Protein AF-A0A2V9KBW4-F1 (afdb_monomer_lite)

pLDDT: mean 83.32, std 16.48, range [47.5, 98.38]

Radius of gyration: 38.18 Å; chains: 1; bounding box: 75×76×93 Å

Structure (mmCIF, N/CA/C/O backbone):
data_AF-A0A2V9KBW4-F1
#
_entry.id   AF-A0A2V9KBW4-F1
#
loop_
_atom_site.group_PDB
_atom_site.id
_atom_site.type_symbol
_atom_site.label_atom_id
_atom_site.label_alt_id
_atom_site.label_comp_id
_atom_site.label_asym_id
_atom_site.label_entity_id
_atom_site.label_seq_id
_atom_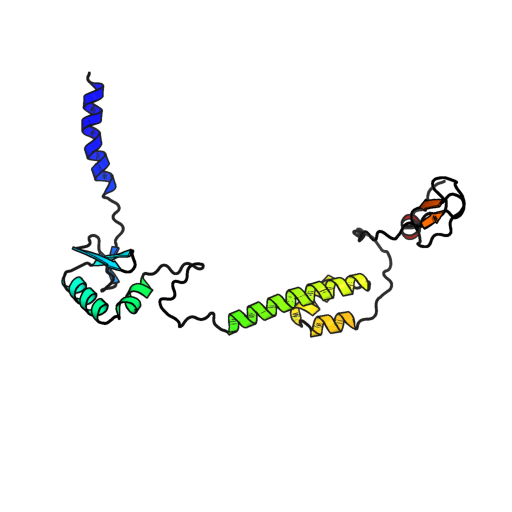site.pdbx_PDB_ins_code
_atom_site.Cartn_x
_atom_site.Cartn_y
_atom_site.Cartn_z
_atom_site.occupancy
_atom_site.B_iso_or_equiv
_atom_site.auth_seq_id
_atom_site.auth_comp_id
_atom_site.auth_asym_id
_atom_site.auth_atom_id
_atom_site.pdbx_PDB_model_num
ATOM 1 N N . MET A 1 1 ? 31.639 61.976 -23.370 1.00 53.03 1 MET A N 1
ATOM 2 C CA . MET A 1 1 ? 31.709 61.171 -24.616 1.00 53.03 1 MET A CA 1
ATOM 3 C C . MET A 1 1 ? 32.650 59.955 -24.560 1.00 53.03 1 MET A C 1
ATOM 5 O O . MET A 1 1 ? 32.403 59.014 -25.295 1.00 53.03 1 MET A O 1
ATOM 9 N N . LYS A 1 2 ? 33.657 59.871 -23.668 1.00 51.97 2 LYS A N 1
ATOM 10 C CA . LYS A 1 2 ? 34.560 58.693 -23.576 1.00 51.97 2 LYS A CA 1
ATOM 11 C C . LYS A 1 2 ? 33.939 57.385 -23.034 1.00 51.97 2 LYS A C 1
ATOM 13 O O . LYS A 1 2 ? 34.467 56.320 -23.319 1.00 51.97 2 LYS A O 1
ATOM 18 N N . LYS A 1 3 ? 32.818 57.429 -22.297 1.00 48.97 3 LYS A N 1
ATOM 19 C CA . LYS A 1 3 ? 32.188 56.219 -21.717 1.00 48.97 3 LYS A CA 1
ATOM 20 C C . LYS A 1 3 ? 31.381 55.372 -22.719 1.00 48.97 3 LYS A C 1
ATOM 22 O O . LYS A 1 3 ? 31.217 54.184 -22.485 1.00 48.97 3 LYS A O 1
ATOM 27 N N . LEU A 1 4 ? 30.935 55.943 -23.843 1.00 54.47 4 LEU A N 1
ATOM 28 C CA . LEU A 1 4 ? 30.184 55.204 -24.875 1.00 54.47 4 LEU A CA 1
ATOM 29 C C . LEU A 1 4 ? 31.082 54.363 -25.800 1.00 54.47 4 LEU A C 1
ATOM 31 O O . LEU A 1 4 ? 30.635 53.351 -26.326 1.00 54.47 4 LEU A O 1
ATOM 35 N N . LEU A 1 5 ? 32.359 54.728 -25.950 1.00 54.50 5 LEU A N 1
ATOM 36 C CA . LEU A 1 5 ? 33.299 54.019 -26.830 1.00 54.50 5 LEU A CA 1
ATOM 37 C C . LEU A 1 5 ? 33.830 52.706 -26.226 1.00 54.50 5 LEU A C 1
ATOM 39 O O . LEU A 1 5 ? 34.175 51.790 -26.963 1.00 54.50 5 LEU A O 1
ATOM 43 N N . ILE A 1 6 ? 33.848 52.584 -24.895 1.00 55.97 6 ILE A N 1
ATOM 44 C CA . ILE A 1 6 ? 34.336 51.377 -24.205 1.00 55.97 6 ILE A CA 1
ATOM 45 C C . ILE A 1 6 ? 33.285 50.252 -24.241 1.00 55.97 6 ILE A C 1
ATOM 47 O O . ILE A 1 6 ? 33.643 49.083 -24.356 1.00 55.97 6 ILE A O 1
ATOM 51 N N . ALA A 1 7 ? 31.988 50.586 -24.230 1.00 54.75 7 ALA A N 1
ATOM 52 C CA . ALA A 1 7 ? 30.916 49.592 -24.325 1.00 54.75 7 ALA A CA 1
ATOM 53 C C . ALA A 1 7 ? 30.864 48.914 -25.709 1.00 54.75 7 ALA A C 1
ATOM 55 O O . ALA A 1 7 ? 30.680 47.704 -25.791 1.00 54.75 7 ALA A O 1
ATOM 56 N N . ALA A 1 8 ? 31.106 49.658 -26.795 1.00 56.72 8 ALA A N 1
ATOM 57 C CA . ALA A 1 8 ? 31.061 49.116 -28.157 1.00 56.72 8 ALA A CA 1
ATOM 58 C C . ALA A 1 8 ? 32.195 48.115 -28.470 1.00 56.72 8 ALA A C 1
ATOM 60 O O . ALA A 1 8 ? 32.021 47.238 -29.312 1.00 56.72 8 ALA A O 1
ATOM 61 N N . LEU A 1 9 ? 33.335 48.206 -27.774 1.00 55.75 9 LEU A N 1
ATOM 62 C CA . LEU A 1 9 ? 34.478 47.302 -27.965 1.00 55.75 9 LEU A CA 1
ATOM 63 C C . LEU A 1 9 ? 34.378 45.999 -27.154 1.00 55.75 9 LEU A C 1
ATOM 65 O O . LEU A 1 9 ? 35.017 45.014 -27.517 1.00 55.75 9 LEU A O 1
ATOM 69 N N . LEU A 1 10 ? 33.565 45.959 -26.093 1.00 54.66 10 LEU A N 1
ATOM 70 C CA . LEU A 1 10 ? 33.426 44.777 -25.227 1.00 54.66 10 LEU A CA 1
ATOM 71 C C . LEU A 1 10 ? 32.300 43.818 -25.654 1.00 54.66 10 LEU A C 1
ATOM 73 O O . LEU A 1 10 ? 32.376 42.628 -25.349 1.00 54.66 10 LEU A O 1
ATOM 77 N N . LEU A 1 11 ? 31.290 44.283 -26.401 1.00 55.84 11 LEU A N 1
ATOM 78 C CA . LEU A 1 11 ? 30.203 43.419 -26.886 1.00 55.84 11 LEU A CA 1
ATOM 79 C C . LEU A 1 11 ? 30.643 42.275 -27.832 1.00 55.84 11 LEU A C 1
ATOM 81 O O . LEU A 1 11 ? 30.175 41.154 -27.626 1.00 55.84 11 LEU A O 1
ATOM 85 N N . PRO A 1 12 ? 31.538 42.464 -28.827 1.00 56.97 12 PRO A N 1
ATOM 86 C CA . PRO A 1 12 ? 31.928 41.357 -29.707 1.00 56.97 12 PRO A CA 1
ATOM 87 C C . PRO A 1 12 ? 32.820 40.311 -29.013 1.00 56.97 12 PRO A C 1
ATOM 89 O O . PRO A 1 12 ? 32.880 39.167 -29.460 1.00 56.97 12 PRO A O 1
ATOM 92 N N . ALA A 1 13 ? 33.490 40.670 -27.911 1.00 55.38 13 ALA A N 1
ATOM 93 C CA . ALA A 1 13 ? 34.311 39.741 -27.131 1.00 55.38 13 ALA A CA 1
ATOM 94 C C . ALA A 1 13 ? 33.462 38.809 -26.246 1.00 55.38 13 ALA A C 1
ATOM 96 O O . ALA A 1 13 ? 33.781 37.630 -26.117 1.00 55.38 13 ALA A O 1
ATOM 97 N N . LEU A 1 14 ? 32.347 39.306 -25.696 1.00 53.22 14 LEU A N 1
ATOM 98 C CA . LEU A 1 14 ? 31.398 38.494 -24.922 1.00 53.22 14 LEU A CA 1
ATOM 99 C C . LEU A 1 14 ? 30.554 37.564 -25.808 1.00 53.22 14 LEU A C 1
ATOM 101 O O . LEU A 1 14 ? 30.259 36.447 -25.393 1.00 53.22 14 LEU A O 1
ATOM 105 N N . ALA A 1 15 ? 30.237 37.964 -27.045 1.00 55.00 15 ALA A N 1
ATOM 106 C CA . ALA A 1 15 ? 29.529 37.102 -27.998 1.00 55.00 15 ALA A CA 1
ATOM 107 C C . ALA A 1 15 ? 30.349 35.863 -28.419 1.00 55.00 15 ALA A C 1
ATOM 109 O O . ALA A 1 15 ? 29.776 34.805 -28.643 1.00 55.00 15 ALA A O 1
ATOM 110 N N . ARG A 1 16 ? 31.689 35.958 -28.453 1.00 52.62 16 ARG A N 1
ATOM 111 C CA . ARG A 1 16 ? 32.588 34.820 -28.742 1.00 52.62 16 ARG A CA 1
ATOM 112 C C . ARG A 1 16 ? 32.807 33.868 -27.565 1.00 52.62 16 ARG A C 1
ATOM 114 O O . ARG A 1 16 ? 33.239 32.742 -27.779 1.00 52.62 16 ARG A O 1
ATOM 121 N N . ALA A 1 17 ? 32.526 34.292 -26.334 1.00 50.59 17 ALA A N 1
ATOM 122 C CA . ALA A 1 17 ? 32.677 33.435 -25.157 1.00 50.59 17 ALA A CA 1
ATOM 123 C C . ALA A 1 17 ? 31.498 32.458 -24.971 1.00 50.59 17 ALA A C 1
ATOM 125 O O . ALA A 1 17 ? 31.633 31.474 -24.248 1.00 50.59 17 ALA A O 1
ATOM 126 N N . ALA A 1 18 ? 30.361 32.699 -25.636 1.00 53.50 18 ALA A N 1
ATOM 127 C CA . ALA A 1 18 ? 29.196 31.815 -25.594 1.00 53.50 18 ALA A CA 1
ATOM 128 C C . ALA A 1 18 ? 29.348 30.541 -26.456 1.00 53.50 18 ALA A C 1
ATOM 130 O O . ALA A 1 18 ? 28.610 29.585 -26.237 1.00 53.50 18 ALA A O 1
ATOM 131 N N . ASP A 1 19 ? 30.329 30.495 -27.368 1.00 49.53 19 ASP A N 1
ATOM 132 C CA . ASP A 1 19 ? 30.602 29.338 -28.241 1.00 49.53 19 ASP A CA 1
ATOM 133 C C . ASP A 1 19 ? 31.455 28.231 -27.576 1.00 49.53 19 ASP A C 1
ATOM 135 O O . ASP A 1 19 ? 31.664 27.171 -28.157 1.00 49.53 19 ASP A O 1
ATOM 139 N N . VAL A 1 20 ? 31.972 28.424 -26.354 1.00 50.62 20 VAL A N 1
ATOM 140 C CA . VAL A 1 20 ? 33.101 27.612 -25.831 1.00 50.62 20 VAL A CA 1
ATOM 141 C C . VAL A 1 20 ? 32.697 26.579 -24.770 1.00 50.62 20 VAL A C 1
ATOM 143 O O . VAL A 1 20 ? 33.483 26.182 -23.917 1.00 50.62 20 VAL A O 1
ATOM 146 N N . LEU A 1 21 ? 31.470 26.073 -24.837 1.00 53.06 21 LEU A N 1
ATOM 147 C CA . LEU A 1 21 ? 31.129 24.787 -24.218 1.00 53.06 21 LEU A CA 1
ATOM 148 C C . LEU A 1 21 ? 30.153 24.033 -25.120 1.00 53.06 21 LEU A C 1
ATOM 150 O O . LEU A 1 21 ? 29.090 23.580 -24.691 1.00 53.06 21 LEU A O 1
ATOM 154 N N . GLU A 1 22 ? 30.527 23.897 -26.396 1.00 68.69 22 GLU A N 1
ATOM 155 C CA . GLU A 1 22 ? 29.938 22.897 -27.281 1.00 68.69 22 GLU A CA 1
ATOM 156 C C . GLU A 1 22 ? 30.156 21.529 -26.622 1.00 68.69 22 GLU A C 1
ATOM 158 O O . GLU A 1 22 ? 31.255 20.967 -26.614 1.00 68.69 22 GLU A O 1
ATOM 163 N N . LYS A 1 23 ? 29.118 21.030 -25.939 1.00 78.94 23 LYS A N 1
ATOM 164 C CA . LYS A 1 23 ? 29.162 19.699 -25.339 1.00 78.94 23 LYS A CA 1
ATOM 165 C C . LYS A 1 23 ? 29.442 18.719 -26.474 1.00 78.94 23 LYS A C 1
ATOM 167 O O . LYS A 1 23 ? 28.732 18.800 -27.481 1.00 78.94 23 LYS A O 1
ATOM 172 N N . PRO A 1 24 ? 30.427 17.816 -26.323 1.00 83.62 24 PRO A N 1
ATOM 173 C CA . PRO A 1 24 ? 30.716 16.834 -27.353 1.00 83.62 24 PRO A CA 1
ATOM 174 C C . PRO A 1 24 ? 29.423 16.088 -27.688 1.00 83.62 24 PRO A C 1
ATOM 176 O O . PRO A 1 24 ? 28.742 15.586 -26.791 1.00 83.62 24 PRO A O 1
ATOM 179 N N . GLN A 1 25 ? 29.058 16.093 -28.967 1.00 88.25 25 GLN A N 1
ATOM 180 C CA . GLN A 1 25 ? 27.837 15.462 -29.454 1.00 88.25 25 GLN A CA 1
ATOM 181 C C . GLN A 1 25 ? 28.177 14.052 -29.928 1.00 88.25 25 GLN A C 1
ATOM 183 O O . GLN A 1 25 ? 29.161 13.839 -30.639 1.00 88.25 25 GLN A O 1
ATOM 188 N N . GLU A 1 26 ? 27.369 13.075 -29.533 1.00 91.56 26 GLU A N 1
ATOM 189 C CA . GLU A 1 26 ? 27.513 11.700 -30.002 1.00 91.56 26 GLU A CA 1
ATOM 190 C C . GLU A 1 26 ? 26.898 11.570 -31.399 1.00 91.56 26 GLU A C 1
ATOM 192 O O . GLU A 1 26 ? 25.751 11.958 -31.632 1.00 91.56 26 GLU A O 1
ATOM 197 N N . CYS A 1 27 ? 27.657 11.034 -32.352 1.00 93.25 27 CYS A N 1
ATOM 198 C CA . CYS A 1 27 ? 27.128 10.745 -33.679 1.00 93.25 27 CYS A CA 1
ATOM 199 C C . CYS A 1 27 ? 26.187 9.538 -33.614 1.00 93.25 27 CYS A C 1
ATOM 201 O O . CYS A 1 27 ? 26.608 8.447 -33.234 1.00 93.25 27 CYS A O 1
ATOM 203 N N . LEU A 1 28 ? 24.944 9.698 -34.077 1.00 93.38 28 LEU A N 1
ATOM 204 C CA . LEU A 1 28 ? 23.912 8.654 -33.998 1.00 93.38 28 LEU A CA 1
ATOM 205 C C . LEU A 1 28 ? 24.331 7.322 -34.645 1.00 93.38 28 LEU A C 1
ATOM 207 O O . LEU A 1 28 ? 23.965 6.251 -34.169 1.00 93.38 28 LEU A O 1
ATOM 211 N N . VAL A 1 29 ? 25.073 7.378 -35.754 1.00 94.12 29 VAL A N 1
ATOM 212 C CA . VAL A 1 29 ? 25.374 6.189 -36.568 1.00 94.12 29 VAL A CA 1
ATOM 213 C C . VAL A 1 29 ? 26.577 5.412 -36.036 1.00 94.12 29 VAL A C 1
ATOM 215 O O . VAL A 1 29 ? 26.570 4.184 -36.085 1.00 94.12 29 VAL A O 1
ATOM 218 N N . CYS A 1 30 ? 27.617 6.097 -35.552 1.00 93.62 30 CYS A N 1
ATOM 219 C CA . CYS A 1 30 ? 28.837 5.440 -35.069 1.00 93.62 30 CYS A CA 1
ATOM 220 C C . CYS A 1 30 ? 28.960 5.381 -33.540 1.00 93.62 30 CYS A C 1
ATOM 222 O O . CYS A 1 30 ? 29.772 4.600 -33.054 1.00 93.62 30 CYS A O 1
ATOM 224 N N . GLY A 1 31 ? 28.181 6.168 -32.791 1.00 92.00 31 GLY A N 1
ATOM 225 C CA . GLY A 1 31 ? 28.224 6.226 -31.325 1.00 92.00 31 GLY A CA 1
ATOM 226 C C . GLY A 1 31 ? 29.476 6.898 -30.750 1.00 92.00 31 GLY A C 1
ATOM 227 O O . GLY A 1 31 ? 29.792 6.730 -29.577 1.00 92.00 31 GLY A O 1
ATOM 228 N N . VAL A 1 32 ? 30.246 7.615 -31.574 1.00 93.44 32 VAL A N 1
ATOM 229 C CA . VAL A 1 32 ? 31.473 8.299 -31.141 1.00 93.44 32 VAL A CA 1
ATOM 230 C C . VAL A 1 32 ? 31.162 9.761 -30.832 1.00 93.44 32 VAL A C 1
ATOM 232 O O . VAL A 1 32 ? 30.401 10.409 -31.554 1.00 93.44 32 VAL A O 1
ATOM 235 N N . LEU A 1 33 ? 31.763 10.278 -29.760 1.00 92.69 33 LEU A N 1
ATOM 236 C CA . LEU A 1 33 ? 31.700 11.688 -29.384 1.00 92.69 33 LEU A CA 1
ATOM 237 C C . LEU A 1 33 ? 32.599 12.526 -30.296 1.00 92.69 33 LEU A C 1
ATOM 239 O O . LEU A 1 33 ? 33.794 12.257 -30.420 1.00 92.69 33 LEU A O 1
ATOM 243 N N . HIS A 1 34 ? 32.032 13.569 -30.895 1.00 90.94 34 HIS A N 1
ATOM 244 C CA . HI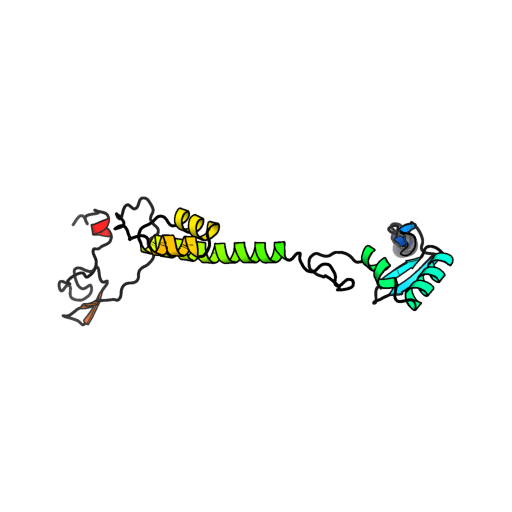S A 1 34 ? 32.751 14.525 -31.729 1.00 90.94 34 HIS A CA 1
ATOM 245 C C . HIS A 1 34 ? 32.563 15.948 -31.199 1.00 90.94 34 HIS A C 1
ATOM 247 O O . HIS A 1 34 ? 31.509 16.298 -30.666 1.00 90.94 34 HIS A O 1
ATOM 253 N N . THR A 1 35 ? 33.603 16.770 -31.341 1.00 87.56 35 THR A N 1
ATOM 254 C CA . THR A 1 35 ? 33.579 18.188 -30.954 1.00 87.56 35 THR A CA 1
ATOM 255 C C . THR A 1 35 ? 32.816 19.050 -31.951 1.00 87.56 35 THR A C 1
ATOM 257 O O . THR A 1 35 ? 32.255 20.055 -31.549 1.00 87.56 35 THR A O 1
ATOM 260 N N . SER A 1 36 ? 32.750 18.647 -33.222 1.00 83.88 36 SER A N 1
ATOM 261 C CA . SER A 1 36 ? 31.980 19.336 -34.257 1.00 83.88 36 SER A CA 1
ATOM 262 C C . SER A 1 36 ? 31.183 18.346 -35.108 1.00 83.88 36 SER A C 1
ATOM 264 O O . SER A 1 36 ? 31.631 17.233 -35.401 1.00 83.88 36 SER A O 1
ATOM 266 N N . ALA A 1 37 ? 29.974 18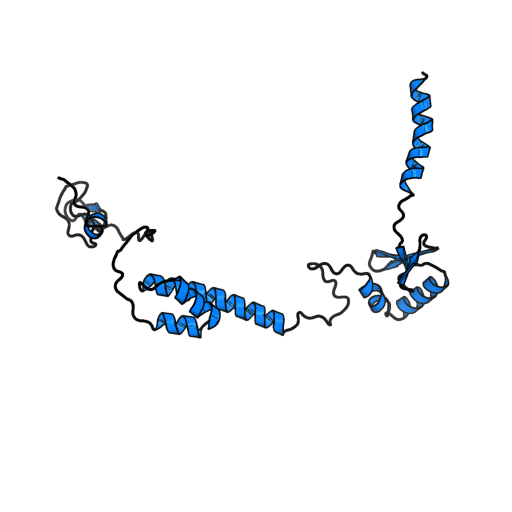.746 -35.503 1.00 84.44 37 ALA A N 1
ATOM 267 C CA . ALA A 1 37 ? 29.119 17.970 -36.394 1.00 84.44 37 ALA A CA 1
ATOM 268 C C . ALA A 1 37 ? 29.242 18.483 -37.833 1.00 84.44 37 ALA A C 1
ATOM 270 O O . ALA A 1 37 ? 29.129 19.679 -38.085 1.00 84.44 37 ALA A O 1
ATOM 271 N N . VAL A 1 38 ? 29.437 17.571 -38.788 1.00 89.38 38 VAL A N 1
ATOM 272 C CA . VAL A 1 38 ? 29.535 17.914 -40.220 1.00 89.38 38 VAL A CA 1
ATOM 273 C C . VAL A 1 38 ? 28.150 18.130 -40.825 1.00 89.38 38 VAL A C 1
ATOM 275 O O . VAL A 1 38 ? 27.979 18.943 -41.728 1.00 89.38 38 VAL A O 1
ATOM 278 N N . SER A 1 39 ? 27.147 17.398 -40.339 1.00 91.38 39 SER A N 1
ATOM 279 C CA . SER A 1 39 ? 25.763 17.535 -40.792 1.00 91.38 39 SER A CA 1
ATOM 280 C C . SER A 1 39 ? 24.778 17.278 -39.656 1.00 91.38 39 SER A C 1
ATOM 282 O O . SER A 1 39 ? 25.089 16.579 -38.687 1.00 91.38 39 SER A O 1
ATOM 284 N N . THR A 1 40 ? 23.588 17.863 -39.784 1.00 92.81 40 THR A N 1
ATOM 285 C CA . THR A 1 40 ? 22.458 17.629 -38.883 1.00 92.81 40 THR A CA 1
ATOM 286 C C . THR A 1 40 ? 21.281 17.073 -39.676 1.00 92.81 40 THR A C 1
ATOM 288 O O . THR A 1 40 ? 21.078 17.443 -40.832 1.00 92.81 40 THR A O 1
ATOM 291 N N . ALA A 1 41 ? 20.539 16.154 -39.068 1.00 93.12 41 ALA A N 1
ATOM 292 C CA . ALA A 1 41 ? 19.306 15.591 -39.608 1.00 93.12 41 ALA A CA 1
ATOM 293 C C . ALA A 1 41 ? 18.186 15.755 -38.577 1.00 93.12 41 ALA A C 1
ATOM 295 O O . ALA A 1 41 ? 18.458 15.797 -37.378 1.00 93.12 41 ALA A O 1
ATOM 296 N N . GLU A 1 42 ? 16.938 15.861 -39.021 1.00 93.19 42 GLU A N 1
ATOM 297 C CA . GLU A 1 42 ? 15.784 15.947 -38.129 1.00 93.19 42 GLU A CA 1
ATOM 298 C C . GLU A 1 42 ? 14.964 14.659 -38.216 1.00 93.19 42 GLU A C 1
ATOM 300 O O . GLU A 1 42 ? 14.576 14.242 -39.304 1.00 93.19 42 GLU A O 1
ATOM 305 N N . TYR A 1 43 ? 14.702 14.029 -37.070 1.00 91.88 43 TYR A N 1
ATOM 306 C CA . TYR A 1 43 ? 13.859 12.838 -36.971 1.00 91.88 43 TYR A CA 1
ATOM 307 C C . TYR A 1 43 ? 12.918 12.968 -35.778 1.00 91.88 43 TYR A C 1
ATOM 309 O O . TYR A 1 43 ? 13.364 13.243 -34.665 1.00 91.88 43 TYR A O 1
ATOM 317 N N . LYS A 1 44 ? 11.608 12.799 -36.008 1.00 88.81 44 LYS A N 1
ATOM 318 C CA . LYS A 1 44 ? 10.551 12.970 -34.988 1.00 88.81 44 LYS A CA 1
ATOM 319 C C . LYS A 1 44 ? 10.669 14.295 -34.206 1.00 88.81 44 LYS A C 1
ATOM 321 O O . LYS A 1 44 ? 10.529 14.324 -32.987 1.00 88.81 44 LYS A O 1
ATOM 326 N N . GLY A 1 45 ? 10.985 15.391 -34.903 1.00 87.44 45 GLY A N 1
ATOM 327 C CA . GLY A 1 45 ? 11.152 16.722 -34.300 1.00 87.44 45 GLY A CA 1
ATOM 328 C C . GLY A 1 45 ? 12.429 16.902 -33.468 1.00 87.44 45 GLY A C 1
ATOM 329 O O . GLY A 1 45 ? 12.566 17.900 -32.761 1.00 87.44 45 GLY A O 1
ATOM 330 N N . ARG A 1 46 ? 13.369 15.946 -33.512 1.00 86.88 46 ARG A N 1
ATOM 331 C CA . ARG A 1 46 ? 14.662 16.022 -32.818 1.00 86.88 46 ARG A CA 1
ATOM 332 C C . ARG A 1 46 ? 15.800 16.190 -33.812 1.00 86.88 46 ARG A C 1
ATOM 334 O O . ARG A 1 46 ? 15.866 15.483 -34.815 1.00 86.88 46 ARG A O 1
ATOM 341 N N . LYS A 1 47 ? 16.732 17.092 -33.495 1.00 91.94 47 LYS A N 1
ATOM 342 C CA . LYS A 1 47 ? 17.969 17.279 -34.260 1.00 91.94 47 LYS A CA 1
ATOM 343 C C . LYS A 1 47 ? 18.997 16.227 -33.855 1.00 91.94 47 LYS A C 1
ATOM 345 O O . LYS A 1 47 ? 19.302 16.069 -32.676 1.00 91.94 47 LYS A O 1
ATOM 350 N N . LEU A 1 48 ? 19.524 15.526 -34.846 1.00 93.38 48 LEU A N 1
ATOM 351 C CA . LEU A 1 48 ? 20.510 14.464 -34.726 1.00 93.38 48 LEU A CA 1
ATOM 352 C C . LEU A 1 48 ? 21.807 14.912 -35.394 1.00 93.38 48 LEU A C 1
ATOM 354 O O . LEU A 1 48 ? 21.788 15.486 -36.485 1.00 93.38 48 LEU A O 1
ATOM 358 N N . TYR A 1 49 ? 22.933 14.632 -34.746 1.00 93.88 49 TYR A N 1
ATOM 359 C CA . TYR A 1 49 ? 24.255 15.032 -35.217 1.00 93.88 49 TYR A CA 1
ATOM 360 C C . TYR A 1 49 ? 24.963 13.875 -35.927 1.00 93.88 49 TYR A C 1
ATOM 362 O O . TYR A 1 49 ? 24.921 12.724 -35.482 1.00 93.88 49 TYR A O 1
ATOM 370 N N . LEU A 1 50 ? 25.624 14.186 -37.044 1.00 95.62 50 LEU A N 1
ATOM 371 C CA . LEU A 1 50 ? 26.334 13.225 -37.886 1.00 95.62 50 LEU A CA 1
ATOM 372 C C . LEU A 1 50 ? 27.759 13.724 -38.152 1.00 95.62 50 LEU A C 1
ATOM 374 O O . LEU A 1 50 ? 27.972 14.841 -38.633 1.00 95.62 50 LEU A O 1
ATOM 378 N N . CYS A 1 51 ? 28.750 12.883 -37.852 1.00 95.12 51 CYS A N 1
ATOM 379 C CA . CYS A 1 51 ? 30.161 13.276 -37.882 1.00 95.12 51 CYS A CA 1
ATOM 380 C C . CYS A 1 51 ? 30.798 13.291 -39.278 1.00 95.12 51 CYS A C 1
ATOM 382 O O . CYS A 1 51 ? 31.879 13.839 -39.448 1.00 95.12 51 CYS A O 1
ATOM 384 N N . SER A 1 52 ? 30.176 12.665 -40.279 1.00 95.75 52 SER A N 1
ATOM 385 C CA . SER A 1 52 ? 30.746 12.540 -41.626 1.00 95.75 52 SER A CA 1
ATOM 386 C C . SER A 1 52 ? 29.672 12.278 -42.681 1.00 95.75 52 SER A C 1
ATOM 388 O O . SER A 1 52 ? 28.593 11.765 -42.372 1.00 95.75 52 SER A O 1
ATOM 390 N N . GLY A 1 53 ? 29.986 12.567 -43.949 1.00 95.62 53 GLY A N 1
ATOM 391 C CA . GLY A 1 53 ? 29.096 12.274 -45.081 1.00 95.62 53 GLY A CA 1
ATOM 392 C C . GLY A 1 53 ? 28.788 10.780 -45.244 1.00 95.62 53 GLY A C 1
ATOM 393 O O . GLY A 1 53 ? 27.689 10.413 -45.648 1.00 95.62 53 GLY A O 1
ATOM 394 N N . THR A 1 54 ? 29.702 9.894 -44.838 1.00 96.50 54 THR A N 1
ATOM 395 C CA . THR A 1 54 ? 29.452 8.443 -44.834 1.00 96.50 54 THR A CA 1
ATOM 396 C C . THR A 1 54 ? 28.405 8.045 -43.791 1.00 96.50 54 THR A C 1
ATOM 398 O O . THR A 1 54 ? 27.577 7.172 -44.052 1.00 96.50 54 THR A O 1
ATOM 401 N N . CYS A 1 55 ? 28.389 8.705 -42.627 1.00 95.81 55 CYS A N 1
ATOM 402 C CA . CYS A 1 55 ? 27.333 8.528 -41.628 1.00 95.81 55 CYS A CA 1
ATOM 403 C C . CYS A 1 55 ? 25.991 9.083 -42.119 1.00 95.81 55 CYS A C 1
ATOM 405 O O . CYS A 1 55 ? 24.964 8.470 -41.849 1.00 95.81 55 CYS A O 1
ATOM 407 N N . LEU A 1 56 ? 25.991 10.176 -42.889 1.00 95.81 56 LEU A N 1
ATOM 408 C CA . LEU A 1 56 ? 24.777 10.718 -43.505 1.00 95.81 56 LEU A CA 1
ATOM 409 C C . LEU A 1 56 ? 24.152 9.752 -44.523 1.00 95.81 56 LEU A C 1
ATOM 411 O O . LEU A 1 56 ? 22.944 9.530 -44.497 1.00 95.81 56 LEU A O 1
ATOM 415 N N . GLU A 1 57 ? 24.952 9.118 -45.379 1.00 96.69 57 GLU A N 1
ATOM 416 C CA . GLU A 1 57 ? 24.432 8.126 -46.332 1.00 96.69 57 GLU A CA 1
ATOM 417 C C . GLU A 1 57 ? 23.920 6.858 -45.637 1.00 96.69 57 GLU A C 1
ATOM 419 O O . GLU A 1 57 ? 22.863 6.325 -45.993 1.00 96.69 57 GLU A O 1
ATOM 424 N N . LYS A 1 58 ? 24.605 6.404 -44.578 1.00 96.06 58 LYS A N 1
ATOM 425 C CA . LYS A 1 58 ? 24.105 5.314 -43.727 1.00 96.06 58 LYS A CA 1
ATOM 426 C C . LYS A 1 58 ? 22.783 5.684 -43.057 1.00 96.06 58 LYS A C 1
ATOM 428 O O . LYS A 1 58 ? 21.856 4.881 -43.097 1.00 96.06 58 LYS A O 1
ATOM 433 N N . TYR A 1 59 ? 22.681 6.891 -42.499 1.00 96.12 59 TYR A N 1
ATOM 434 C CA . TYR A 1 59 ? 21.448 7.418 -41.912 1.00 96.12 59 TYR A CA 1
ATOM 435 C C . TYR A 1 59 ? 20.291 7.370 -42.919 1.00 96.12 59 TYR A C 1
ATOM 437 O O . TYR A 1 59 ? 19.267 6.755 -42.640 1.00 96.12 59 TYR A O 1
ATOM 445 N N . ARG A 1 60 ? 20.486 7.910 -44.129 1.00 96.31 60 ARG A N 1
ATOM 446 C CA . ARG A 1 60 ? 19.475 7.894 -45.203 1.00 96.31 60 ARG A CA 1
ATOM 447 C C . ARG A 1 60 ? 19.070 6.478 -45.605 1.00 96.31 60 ARG A C 1
ATOM 449 O O . ARG A 1 60 ? 17.911 6.218 -45.908 1.00 96.31 60 ARG A O 1
ATOM 456 N N . THR A 1 61 ? 20.025 5.552 -45.624 1.00 97.12 61 THR A N 1
ATOM 457 C CA . THR A 1 61 ? 19.760 4.144 -45.946 1.00 97.12 61 THR A CA 1
ATOM 458 C C . THR A 1 61 ? 18.884 3.490 -44.875 1.00 97.12 61 THR A C 1
ATOM 460 O O . THR A 1 61 ? 17.921 2.803 -45.206 1.00 97.12 61 THR A O 1
ATOM 463 N N . LEU A 1 62 ? 19.177 3.745 -43.599 1.00 95.44 62 LEU A N 1
ATOM 464 C CA . LEU A 1 62 ? 18.400 3.251 -42.459 1.00 95.44 62 LEU A CA 1
ATOM 465 C C . LEU A 1 62 ? 17.003 3.873 -42.389 1.00 95.44 62 LEU A C 1
ATOM 467 O O . LEU A 1 62 ? 16.044 3.173 -42.074 1.00 95.44 62 LEU A O 1
ATOM 471 N N . GLU A 1 63 ? 16.889 5.160 -42.713 1.00 95.38 63 GLU A N 1
ATOM 472 C CA . GLU A 1 63 ? 15.623 5.887 -42.802 1.00 95.38 63 GLU A CA 1
ATOM 473 C C . GLU A 1 63 ? 14.712 5.282 -43.877 1.00 95.38 63 GLU A C 1
ATOM 475 O O . GLU A 1 63 ? 13.578 4.914 -43.582 1.00 95.38 63 GLU A O 1
ATOM 480 N N . ARG A 1 64 ? 15.227 5.059 -45.095 1.00 96.06 64 ARG A N 1
ATOM 481 C CA . ARG A 1 64 ? 14.467 4.392 -46.171 1.00 96.06 64 ARG A CA 1
ATOM 482 C C . ARG A 1 64 ? 14.080 2.955 -45.826 1.00 96.06 64 ARG A C 1
ATOM 484 O O . ARG A 1 64 ? 13.035 2.487 -46.264 1.00 96.06 64 ARG A O 1
ATOM 491 N N . ALA A 1 65 ? 14.917 2.256 -45.062 1.00 95.88 65 ALA A N 1
ATOM 492 C CA . ALA A 1 65 ? 14.647 0.894 -44.610 1.00 95.88 65 ALA A CA 1
ATOM 493 C C . ALA A 1 65 ? 13.677 0.824 -43.413 1.00 95.88 65 ALA A C 1
ATOM 495 O O . ALA A 1 65 ? 13.336 -0.276 -42.986 1.00 95.88 65 ALA A O 1
ATOM 496 N N . GLY A 1 66 ? 13.274 1.962 -42.828 1.00 93.19 66 GLY A N 1
ATOM 497 C CA . GLY A 1 66 ? 12.466 1.995 -41.604 1.00 93.19 66 GLY A CA 1
ATOM 498 C C . GLY A 1 66 ? 13.186 1.434 -40.369 1.00 93.19 66 GLY A C 1
ATOM 499 O O . GLY A 1 66 ? 12.550 1.114 -39.371 1.00 93.19 66 GLY A O 1
ATOM 500 N N . ALA A 1 67 ? 14.514 1.293 -40.415 1.00 92.44 67 ALA A N 1
ATOM 501 C CA . ALA A 1 67 ? 15.320 0.708 -39.340 1.00 92.44 67 ALA A CA 1
ATOM 502 C C . ALA A 1 67 ? 15.851 1.755 -38.345 1.00 92.44 67 ALA A C 1
ATOM 504 O O . ALA A 1 67 ? 16.557 1.411 -37.392 1.00 92.44 67 ALA A O 1
ATOM 505 N N . LEU A 1 68 ? 15.537 3.035 -38.563 1.00 92.31 68 LEU A N 1
ATOM 506 C CA . LEU A 1 68 ? 16.101 4.147 -37.803 1.00 92.31 68 LEU A CA 1
ATOM 507 C C . LEU A 1 68 ? 15.694 4.124 -36.322 1.00 92.31 68 LEU A C 1
ATOM 509 O O . LEU A 1 68 ? 16.530 4.403 -35.462 1.00 92.31 68 LEU A O 1
ATOM 513 N N . ASP A 1 69 ? 14.470 3.673 -36.027 1.00 89.31 69 ASP A N 1
ATOM 514 C CA . ASP A 1 69 ? 13.948 3.540 -34.660 1.00 89.31 69 ASP A CA 1
ATOM 515 C C . ASP A 1 69 ? 14.845 2.667 -33.767 1.00 89.31 69 ASP A C 1
ATOM 517 O O . ASP A 1 69 ? 15.024 2.945 -32.582 1.00 89.31 69 ASP A O 1
ATOM 521 N N . SER A 1 70 ? 15.482 1.637 -34.336 1.00 87.44 70 SER A N 1
ATOM 522 C CA . SER A 1 70 ? 16.360 0.734 -33.580 1.00 87.44 70 SER A CA 1
ATOM 523 C C . SER A 1 70 ? 17.641 1.408 -33.074 1.00 87.44 70 SER A C 1
ATOM 525 O O . SER A 1 70 ? 18.200 1.004 -32.051 1.00 87.44 70 SER A O 1
ATOM 527 N N . ILE A 1 71 ? 18.105 2.442 -33.777 1.00 88.19 71 ILE A N 1
ATOM 528 C CA . ILE A 1 71 ? 19.346 3.155 -33.469 1.00 88.19 71 ILE A CA 1
ATOM 529 C C . ILE A 1 71 ? 19.031 4.386 -32.613 1.00 88.19 71 ILE A C 1
ATOM 531 O O . ILE A 1 71 ? 19.753 4.654 -31.652 1.00 88.19 71 ILE A O 1
ATOM 535 N N . THR A 1 72 ? 17.917 5.080 -32.875 1.00 88.94 72 THR A N 1
ATOM 536 C CA . THR A 1 72 ? 17.474 6.226 -32.061 1.00 88.94 72 THR A CA 1
ATOM 537 C C . THR A 1 72 ? 17.015 5.818 -30.663 1.00 88.94 72 THR A C 1
ATOM 539 O O . THR A 1 72 ? 17.232 6.577 -29.720 1.00 88.94 72 THR A O 1
ATOM 542 N N . ALA A 1 73 ? 16.514 4.590 -30.478 1.00 83.31 73 ALA A N 1
ATOM 543 C CA . ALA A 1 73 ? 16.145 4.048 -29.165 1.00 83.31 73 ALA A CA 1
ATOM 544 C C . ALA A 1 73 ? 17.304 4.013 -28.140 1.00 83.31 73 ALA A C 1
ATOM 546 O O . ALA A 1 73 ? 17.070 3.839 -26.941 1.00 83.31 73 ALA A O 1
ATOM 547 N N . LYS A 1 74 ? 18.565 4.151 -28.582 1.00 81.31 74 LYS A N 1
ATOM 548 C CA . LYS A 1 74 ? 19.726 4.273 -27.682 1.00 81.31 74 LYS A CA 1
ATOM 549 C C . LYS A 1 74 ? 19.900 5.681 -27.110 1.00 81.31 74 LYS A C 1
ATOM 551 O O . LYS A 1 74 ? 20.408 5.806 -26.001 1.00 81.31 74 LYS A O 1
ATOM 556 N N . ILE A 1 75 ? 19.492 6.703 -27.861 1.00 80.38 75 ILE A N 1
ATOM 557 C CA . ILE A 1 75 ? 19.691 8.123 -27.530 1.00 80.38 75 ILE A CA 1
ATOM 558 C C . ILE A 1 75 ? 18.434 8.725 -26.890 1.00 80.38 75 ILE A C 1
ATOM 560 O O . ILE A 1 75 ? 18.512 9.735 -26.193 1.00 80.38 75 ILE A O 1
ATOM 564 N N . GLU A 1 76 ? 17.268 8.102 -27.079 1.00 77.50 76 GLU A N 1
ATOM 565 C CA . GLU A 1 76 ? 16.043 8.519 -26.401 1.00 77.50 76 GLU A CA 1
ATOM 566 C C . GLU A 1 76 ? 16.241 8.511 -24.871 1.00 77.50 76 GLU A C 1
ATOM 568 O O . GLU A 1 76 ? 16.601 7.478 -24.291 1.00 77.50 76 GLU A O 1
ATOM 573 N N . PRO A 1 77 ? 16.038 9.660 -24.192 1.00 70.56 77 PRO A N 1
ATOM 574 C CA . PRO A 1 77 ? 16.200 9.737 -22.755 1.00 70.56 77 PRO A CA 1
ATOM 575 C C . PRO A 1 77 ? 15.163 8.821 -22.115 1.00 70.56 77 PRO A C 1
ATOM 577 O O . PRO A 1 77 ? 13.958 9.019 -22.257 1.00 70.56 77 PRO A O 1
ATOM 580 N N . ARG A 1 78 ? 15.639 7.811 -21.386 1.00 66.06 78 ARG A N 1
ATOM 581 C CA . ARG A 1 78 ? 14.790 6.912 -20.601 1.00 66.06 78 ARG A CA 1
ATOM 582 C C . ARG A 1 78 ? 14.304 7.646 -19.356 1.00 66.06 78 ARG A C 1
ATOM 584 O O . ARG A 1 78 ? 14.795 7.411 -18.255 1.00 66.06 78 ARG A O 1
ATOM 591 N N . ALA A 1 79 ? 13.378 8.581 -19.535 1.00 63.69 79 ALA A N 1
ATOM 592 C CA . ALA A 1 79 ? 12.704 9.220 -18.420 1.00 63.69 79 ALA A CA 1
ATOM 593 C C . ALA A 1 79 ? 11.711 8.224 -17.806 1.00 63.69 79 ALA A C 1
ATOM 595 O O . ALA A 1 79 ? 10.952 7.573 -18.519 1.00 63.69 79 ALA A O 1
ATOM 596 N N . ALA A 1 80 ? 11.687 8.121 -16.476 1.00 61.62 80 ALA A N 1
ATOM 597 C CA . ALA A 1 80 ? 10.810 7.194 -15.754 1.00 61.62 80 ALA A CA 1
ATOM 598 C C . ALA A 1 80 ? 9.302 7.437 -15.987 1.00 61.62 80 ALA A C 1
ATOM 600 O O . ALA A 1 80 ? 8.497 6.582 -15.632 1.00 61.62 80 ALA A O 1
ATOM 601 N N . LEU A 1 81 ? 8.928 8.583 -16.570 1.00 62.16 81 LEU A N 1
ATOM 602 C CA . LEU A 1 81 ? 7.539 9.014 -16.744 1.00 62.16 81 LEU A CA 1
ATOM 603 C C . LEU A 1 81 ? 7.097 9.163 -18.211 1.00 62.16 81 LEU A C 1
ATOM 605 O O . LEU A 1 81 ? 5.901 9.231 -18.468 1.00 62.16 81 LEU A O 1
ATOM 609 N N . PHE A 1 82 ? 8.035 9.193 -19.164 1.00 61.41 82 PHE A N 1
ATOM 610 C CA . PHE A 1 82 ? 7.738 9.326 -20.593 1.00 61.41 82 PHE A CA 1
ATOM 611 C C . PHE A 1 82 ? 8.393 8.169 -21.340 1.00 61.41 82 PHE A C 1
ATOM 613 O O . PHE A 1 82 ? 9.566 8.226 -21.704 1.00 61.41 82 PHE A O 1
ATOM 620 N N . GLN A 1 83 ? 7.636 7.090 -21.513 1.00 57.72 83 GLN A N 1
ATOM 621 C CA . GLN A 1 83 ? 7.991 6.012 -22.425 1.00 57.72 83 GLN A CA 1
ATOM 622 C C . GLN A 1 83 ? 7.351 6.351 -23.772 1.00 57.72 83 GLN A C 1
ATOM 624 O O . GLN A 1 83 ? 6.156 6.155 -23.954 1.00 57.72 83 GLN A O 1
ATOM 629 N N . GLU A 1 84 ? 8.119 6.935 -24.696 1.00 60.38 84 GLU A N 1
ATOM 630 C CA . GLU A 1 84 ? 7.728 6.910 -26.107 1.00 60.38 84 GLU A CA 1
ATOM 631 C C . GLU A 1 84 ? 7.849 5.451 -26.560 1.00 60.38 84 GLU A C 1
ATOM 633 O O . GLU A 1 84 ? 8.922 4.854 -26.467 1.00 60.38 84 GLU A O 1
ATOM 638 N N . ASP A 1 85 ? 6.729 4.855 -26.974 1.00 53.00 85 ASP A N 1
ATOM 639 C CA . ASP A 1 85 ? 6.598 3.451 -27.382 1.00 53.00 85 ASP A CA 1
ATOM 640 C C . ASP A 1 85 ? 7.329 3.159 -28.710 1.00 53.00 85 ASP A C 1
ATOM 642 O O . ASP A 1 85 ? 6.743 2.697 -29.687 1.00 53.00 85 ASP A O 1
ATOM 646 N N . SER A 1 86 ? 8.634 3.423 -28.790 1.00 60.00 86 SER A N 1
ATOM 647 C CA . SER A 1 86 ? 9.460 3.070 -29.952 1.00 60.00 86 SER A CA 1
ATOM 648 C C . SER A 1 86 ? 9.839 1.582 -29.963 1.00 60.00 86 SER A C 1
ATOM 650 O O . SER A 1 86 ? 10.288 1.056 -30.981 1.00 60.00 86 SER A O 1
ATOM 652 N N . ASN A 1 87 ? 9.615 0.857 -28.860 1.00 57.03 87 ASN A N 1
ATOM 653 C CA . ASN A 1 87 ? 9.811 -0.588 -28.801 1.00 57.03 87 ASN A CA 1
ATOM 654 C C . ASN A 1 87 ? 8.724 -1.269 -27.941 1.00 57.03 87 ASN A C 1
ATOM 656 O O . ASN A 1 87 ? 8.801 -1.200 -26.712 1.00 57.03 87 ASN A O 1
ATOM 660 N N . PRO A 1 88 ? 7.754 -1.994 -28.536 1.00 59.94 88 PRO A N 1
ATOM 661 C CA . PRO A 1 88 ? 6.610 -2.586 -27.824 1.00 59.94 88 PRO A CA 1
ATOM 662 C C . PRO A 1 88 ? 6.967 -3.738 -26.855 1.00 59.94 88 PRO A C 1
ATOM 664 O O . PRO A 1 88 ? 6.096 -4.498 -26.438 1.00 59.94 88 PRO A O 1
ATOM 667 N N . LYS A 1 89 ? 8.245 -3.930 -26.498 1.00 57.59 89 LYS A N 1
ATOM 668 C CA . LYS A 1 89 ? 8.744 -5.158 -25.852 1.00 57.59 89 LYS A CA 1
ATOM 669 C C . LYS A 1 89 ? 9.211 -5.031 -24.407 1.00 57.59 89 LYS A C 1
ATOM 671 O O . LYS A 1 89 ? 9.726 -6.005 -23.864 1.00 57.59 89 LYS A O 1
ATOM 676 N N . ARG A 1 90 ? 8.997 -3.902 -23.732 1.00 61.69 90 ARG A N 1
ATOM 677 C CA . ARG A 1 90 ? 9.182 -3.842 -22.272 1.00 61.69 90 ARG A CA 1
ATOM 678 C C . ARG A 1 90 ? 7.890 -3.481 -21.559 1.00 61.69 90 ARG A C 1
ATOM 680 O O . ARG A 1 90 ? 7.847 -2.564 -20.750 1.00 61.69 90 ARG A O 1
ATOM 687 N N . GLN A 1 91 ? 6.851 -4.274 -21.836 1.00 68.56 91 GLN A N 1
ATOM 688 C CA . GLN A 1 91 ? 5.737 -4.421 -20.904 1.00 68.56 91 GLN A CA 1
ATOM 689 C C . GLN A 1 91 ? 6.331 -4.627 -19.507 1.00 68.56 91 GLN A C 1
ATOM 691 O O . GLN A 1 91 ? 7.252 -5.439 -19.347 1.00 68.56 91 GLN A O 1
ATOM 696 N N . LEU A 1 92 ? 5.872 -3.830 -18.536 1.00 71.38 92 LEU A N 1
ATOM 697 C CA . LEU A 1 92 ? 6.264 -3.946 -17.133 1.00 71.38 92 LEU A CA 1
ATOM 698 C C . LEU A 1 92 ? 6.285 -5.437 -16.798 1.00 71.38 92 LEU A C 1
ATOM 700 O O . LEU A 1 92 ? 5.265 -6.098 -17.003 1.00 71.38 92 LEU A O 1
ATOM 704 N N . ALA A 1 93 ? 7.446 -5.983 -16.409 1.00 85.38 93 ALA A N 1
ATOM 705 C CA . ALA A 1 93 ? 7.573 -7.434 -16.302 1.00 85.38 93 ALA A CA 1
ATOM 706 C C . ALA A 1 93 ? 6.423 -7.930 -15.424 1.00 85.38 93 ALA A C 1
ATOM 708 O O . ALA A 1 93 ? 6.251 -7.415 -14.320 1.00 85.38 93 ALA A O 1
ATOM 709 N N . SER A 1 94 ? 5.607 -8.856 -15.938 1.00 86.62 94 SER A N 1
ATOM 710 C CA . SER A 1 94 ? 4.322 -9.229 -15.324 1.00 86.62 94 SER A CA 1
ATOM 711 C C . SER A 1 94 ? 4.451 -9.541 -13.828 1.00 86.62 94 SER A C 1
ATOM 713 O O . SER A 1 94 ? 3.518 -9.297 -13.067 1.00 86.62 94 SER A O 1
ATOM 715 N N . GLY A 1 95 ? 5.622 -10.024 -13.398 1.00 91.50 95 GLY A N 1
ATOM 716 C CA . GLY A 1 95 ? 5.966 -10.222 -11.993 1.00 91.50 95 GLY A CA 1
ATOM 717 C C . GLY A 1 95 ? 5.925 -8.948 -11.140 1.00 91.50 95 GLY A C 1
ATOM 718 O O . GLY A 1 95 ? 5.368 -8.992 -10.052 1.00 91.50 95 GLY A O 1
ATOM 719 N N . TYR A 1 96 ? 6.439 -7.806 -11.612 1.00 92.06 96 TYR A N 1
ATOM 720 C CA . TYR A 1 96 ? 6.364 -6.536 -10.873 1.00 92.06 96 TYR A CA 1
ATOM 721 C C . TYR A 1 96 ? 4.930 -6.029 -10.746 1.00 92.06 96 TYR A C 1
ATOM 723 O O . TYR A 1 96 ? 4.554 -5.529 -9.689 1.00 92.06 96 TYR A O 1
ATOM 731 N N . PHE A 1 97 ? 4.120 -6.190 -11.795 1.00 91.81 97 PHE A N 1
ATOM 732 C CA . PHE A 1 97 ? 2.706 -5.829 -11.742 1.00 91.81 97 PHE A CA 1
ATOM 733 C C . PHE A 1 97 ? 1.953 -6.682 -10.710 1.00 91.81 97 PHE A C 1
ATOM 735 O O . PHE A 1 97 ? 1.269 -6.144 -9.841 1.00 91.81 97 PHE A O 1
ATOM 742 N N . LEU A 1 98 ? 2.148 -8.005 -10.744 1.00 95.19 98 LEU A N 1
ATOM 743 C CA . LEU A 1 98 ? 1.561 -8.934 -9.774 1.00 95.19 98 LEU A CA 1
ATOM 744 C C . LEU A 1 98 ? 2.049 -8.669 -8.344 1.00 95.19 98 LEU A C 1
ATOM 746 O O . LEU A 1 98 ? 1.246 -8.680 -7.414 1.00 95.19 98 LEU A O 1
ATOM 750 N N . ALA A 1 99 ? 3.340 -8.381 -8.162 1.00 95.56 99 ALA A N 1
ATOM 751 C CA . ALA A 1 99 ? 3.902 -8.026 -6.862 1.00 95.56 99 ALA A CA 1
ATOM 752 C C . ALA A 1 99 ? 3.287 -6.728 -6.314 1.00 95.56 99 ALA A C 1
ATOM 754 O O . ALA A 1 99 ? 2.904 -6.676 -5.146 1.00 95.56 99 ALA A O 1
ATOM 755 N N . GLY A 1 100 ? 3.130 -5.701 -7.156 1.00 95.56 100 GLY A N 1
ATOM 756 C CA . GLY A 1 100 ? 2.460 -4.456 -6.780 1.00 95.56 100 GLY A CA 1
ATOM 757 C C . GLY A 1 100 ? 1.003 -4.681 -6.377 1.00 95.56 100 GLY A C 1
ATOM 758 O O . GLY A 1 100 ? 0.570 -4.204 -5.328 1.00 95.56 100 GLY A O 1
ATOM 759 N N . LEU A 1 101 ? 0.265 -5.473 -7.159 1.00 96.50 101 LEU A N 1
ATOM 760 C CA . LEU A 1 101 ? -1.122 -5.824 -6.858 1.00 96.50 101 LEU A CA 1
ATOM 761 C C . LEU A 1 101 ? -1.248 -6.595 -5.533 1.00 96.50 101 LEU A C 1
ATOM 763 O O . LEU A 1 101 ? -2.139 -6.299 -4.738 1.00 96.50 101 LEU A O 1
ATOM 767 N N . TYR A 1 102 ? -0.334 -7.531 -5.264 1.00 96.62 102 TYR A N 1
ATOM 768 C CA . TYR A 1 102 ? -0.281 -8.280 -4.006 1.00 96.62 102 TYR A CA 1
ATOM 769 C C . TYR A 1 102 ? -0.066 -7.361 -2.796 1.00 96.62 102 TYR A C 1
ATOM 771 O O . TYR A 1 102 ? -0.763 -7.485 -1.791 1.00 96.62 102 TYR A O 1
ATOM 779 N N . VAL A 1 103 ? 0.867 -6.407 -2.891 1.00 97.75 103 VAL A N 1
ATOM 780 C CA . VAL A 1 103 ? 1.133 -5.440 -1.812 1.00 97.75 103 VAL A CA 1
ATOM 781 C C . VAL A 1 103 ? -0.075 -4.532 -1.572 1.00 97.75 103 VAL A C 1
ATOM 783 O O . VAL A 1 103 ? -0.444 -4.305 -0.421 1.00 97.75 103 VAL A O 1
ATOM 786 N N . LEU A 1 104 ? -0.728 -4.048 -2.635 1.00 97.75 104 LEU A N 1
ATOM 787 C CA . LEU A 1 104 ? -1.932 -3.216 -2.522 1.00 97.75 104 LEU A CA 1
ATOM 788 C C . LEU A 1 104 ? -3.091 -3.966 -1.856 1.00 97.75 104 LEU A C 1
ATOM 790 O O . LEU A 1 104 ? -3.727 -3.430 -0.946 1.00 97.75 104 LEU A O 1
ATOM 794 N N . ALA A 1 105 ? -3.335 -5.214 -2.261 1.00 97.94 105 ALA A N 1
ATOM 795 C CA . ALA A 1 105 ? -4.329 -6.068 -1.619 1.00 97.94 105 ALA A CA 1
ATOM 796 C C . ALA A 1 105 ? -4.004 -6.286 -0.130 1.00 97.94 105 ALA A C 1
ATOM 798 O O . ALA A 1 105 ? -4.902 -6.209 0.715 1.00 97.94 105 ALA A O 1
ATOM 799 N N . GLY A 1 106 ? -2.722 -6.463 0.202 1.00 98.00 106 GLY A N 1
ATOM 800 C CA . GLY A 1 106 ? -2.260 -6.685 1.570 1.00 98.00 106 GLY A CA 1
ATOM 801 C C . GLY A 1 106 ? -2.462 -5.458 2.450 1.00 98.00 106 GLY A C 1
ATOM 802 O O . GLY A 1 106 ? -2.922 -5.583 3.582 1.00 98.00 106 GLY A O 1
ATOM 803 N N . LEU A 1 107 ? -2.198 -4.259 1.926 1.00 98.38 107 LEU A N 1
ATOM 804 C CA . LEU A 1 107 ? -2.464 -3.000 2.629 1.00 98.38 107 LEU A CA 1
ATOM 805 C C 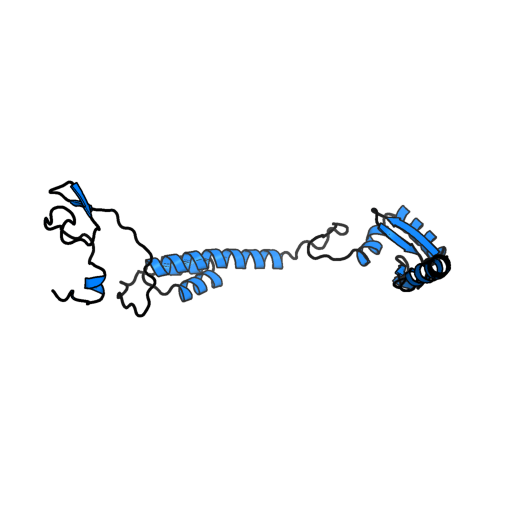. LEU A 1 107 ? -3.959 -2.818 2.920 1.00 98.38 107 LEU A C 1
ATOM 807 O O . LEU A 1 107 ? -4.324 -2.468 4.044 1.00 98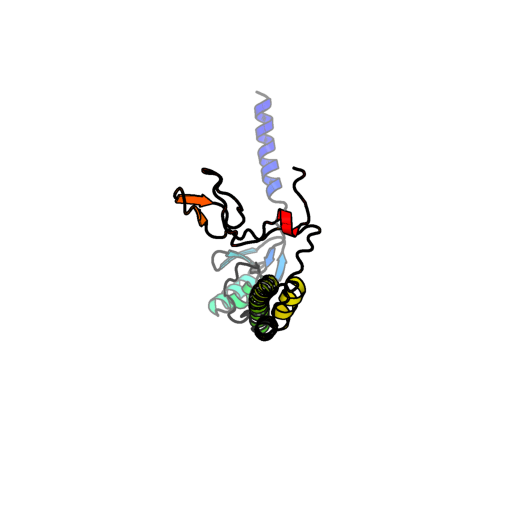.38 107 LEU A O 1
ATOM 811 N N . GLY A 1 108 ? -4.826 -3.115 1.944 1.00 97.88 108 GLY A N 1
ATOM 812 C CA . GLY A 1 108 ? -6.279 -3.079 2.129 1.00 97.88 108 GLY A CA 1
ATOM 813 C C . GLY A 1 108 ? -6.764 -4.082 3.182 1.00 97.88 108 GLY A C 1
ATOM 814 O O . GLY A 1 108 ? -7.481 -3.714 4.117 1.00 97.88 108 GLY A O 1
ATOM 815 N N . CYS A 1 109 ? -6.319 -5.338 3.084 1.00 98.25 109 CYS A N 1
ATOM 816 C CA . CYS A 1 109 ? -6.668 -6.394 4.038 1.00 98.25 109 CYS A CA 1
ATOM 817 C C . CYS A 1 109 ? -6.125 -6.104 5.444 1.00 98.25 109 CYS A C 1
ATOM 819 O O . CYS A 1 109 ? -6.843 -6.287 6.425 1.00 98.25 109 CYS A O 1
ATOM 821 N N . GLY A 1 110 ? -4.885 -5.623 5.553 1.00 98.25 110 GLY A N 1
ATOM 822 C CA . GLY A 1 110 ? -4.254 -5.234 6.812 1.00 98.25 110 GLY A CA 1
ATOM 823 C C . GLY A 1 110 ? -4.998 -4.094 7.501 1.00 98.25 110 GLY A C 1
ATOM 824 O O . GLY A 1 110 ? -5.283 -4.180 8.698 1.00 98.25 110 GLY A O 1
ATOM 825 N N . GLY A 1 111 ? -5.374 -3.050 6.756 1.00 97.81 111 GLY A N 1
ATOM 826 C CA . GLY A 1 111 ? -6.165 -1.937 7.284 1.00 97.81 111 GLY A CA 1
ATOM 827 C C . GLY A 1 111 ? -7.509 -2.399 7.855 1.00 97.81 111 GLY A C 1
ATOM 828 O O . GLY A 1 111 ? -7.835 -2.095 9.005 1.00 97.81 111 GLY A O 1
ATOM 829 N N . LEU A 1 112 ? -8.252 -3.208 7.092 1.00 98.12 112 LEU A N 1
ATOM 830 C CA . LEU A 1 112 ? -9.550 -3.729 7.524 1.00 98.12 112 LEU A CA 1
ATOM 831 C C . LEU A 1 112 ? -9.423 -4.707 8.707 1.00 98.12 112 LEU A C 1
ATOM 833 O O . LEU A 1 112 ? -10.220 -4.653 9.643 1.00 98.12 112 LEU A O 1
ATOM 837 N N . ALA A 1 113 ? -8.393 -5.556 8.717 1.00 98.12 113 ALA A N 1
ATOM 838 C CA . ALA A 1 113 ? -8.112 -6.466 9.825 1.00 98.12 113 ALA A CA 1
ATOM 839 C C . ALA A 1 113 ? -7.784 -5.704 11.120 1.00 98.12 113 ALA A C 1
ATOM 841 O O . ALA A 1 113 ? -8.315 -6.036 12.178 1.00 98.12 113 ALA A O 1
ATOM 842 N N . SER A 1 114 ? -6.961 -4.653 11.043 1.00 97.06 114 SER A N 1
ATOM 843 C CA . SER A 1 114 ? -6.657 -3.778 12.183 1.00 97.06 114 SER A CA 1
ATOM 844 C C . SER A 1 114 ? -7.919 -3.122 12.746 1.00 97.06 114 SER A C 1
ATOM 846 O O . SER A 1 114 ? -8.151 -3.159 13.955 1.00 97.06 114 SER A O 1
ATOM 848 N N . TYR A 1 115 ? -8.783 -2.599 11.871 1.00 96.00 115 TYR A N 1
ATOM 849 C CA . TYR A 1 115 ? -10.061 -2.010 12.266 1.00 96.00 115 TYR A CA 1
ATOM 850 C C . TYR A 1 115 ? -10.958 -3.017 13.004 1.00 96.00 115 TYR A C 1
ATOM 852 O O . TYR A 1 115 ? -11.411 -2.741 14.115 1.00 96.00 115 TYR A O 1
ATOM 860 N N . LEU A 1 116 ? -11.156 -4.215 12.439 1.00 95.88 116 LEU A N 1
ATOM 861 C CA . LEU A 1 116 ? -11.949 -5.274 13.075 1.00 95.88 116 LEU A CA 1
ATOM 862 C C . LEU A 1 116 ? -11.347 -5.728 14.410 1.00 95.88 116 LEU A C 1
ATOM 864 O O . LEU A 1 116 ? -12.084 -6.023 15.350 1.00 95.88 116 LEU A O 1
ATOM 868 N N . ALA A 1 117 ? -10.019 -5.780 14.513 1.00 94.88 117 ALA A N 1
ATOM 869 C CA . ALA A 1 117 ? -9.333 -6.126 15.750 1.00 94.88 117 ALA A CA 1
ATOM 870 C C . ALA A 1 117 ? -9.604 -5.095 16.854 1.00 94.88 117 ALA A C 1
ATOM 872 O O . ALA A 1 117 ? -9.964 -5.488 17.962 1.00 94.88 117 ALA A O 1
ATOM 873 N N . ILE A 1 118 ? -9.518 -3.799 16.542 1.00 92.25 118 ILE A N 1
ATOM 874 C CA . ILE A 1 118 ? -9.788 -2.714 17.496 1.00 92.25 118 ILE A CA 1
ATOM 875 C C . ILE A 1 118 ? -11.246 -2.754 17.972 1.00 92.25 118 ILE A C 1
ATOM 877 O O . ILE A 1 118 ? -11.493 -2.685 19.175 1.00 92.25 118 ILE A O 1
ATOM 881 N N . GLN A 1 119 ? -12.204 -2.957 17.059 1.00 90.38 119 GLN A N 1
ATOM 882 C CA . GLN A 1 119 ? -13.628 -3.110 17.407 1.00 90.38 119 GLN A CA 1
ATOM 883 C C . GLN A 1 119 ? -13.883 -4.295 18.356 1.00 90.38 119 GLN A C 1
ATOM 885 O O . GLN A 1 119 ? -14.799 -4.268 19.172 1.00 90.38 119 GLN A O 1
ATOM 890 N N . LYS A 1 120 ? -13.046 -5.335 18.280 1.00 92.75 120 LYS A N 1
ATOM 891 C CA . LYS A 1 120 ? -13.110 -6.543 19.116 1.00 92.75 120 LYS A CA 1
ATOM 892 C C . LYS A 1 120 ? -12.256 -6.483 20.383 1.00 92.75 120 LYS A C 1
ATOM 894 O O . LYS A 1 120 ? -12.158 -7.487 21.093 1.00 92.75 120 LYS A O 1
ATOM 899 N N . GLY A 1 121 ? -11.596 -5.359 20.646 1.00 89.69 121 GLY A N 1
ATOM 900 C CA . GLY A 1 121 ? -10.709 -5.215 21.794 1.00 89.69 121 GLY A CA 1
ATOM 901 C C . GLY A 1 121 ? -9.384 -5.970 21.699 1.00 89.69 121 GLY A C 1
ATOM 902 O O . GLY A 1 121 ? -8.795 -6.337 22.714 1.00 89.69 121 GLY A O 1
ATOM 903 N N . LEU A 1 122 ? -8.925 -6.246 20.481 1.00 92.12 122 LEU A N 1
ATOM 904 C CA . LEU A 1 122 ? -7.628 -6.848 20.190 1.00 92.12 122 LEU A CA 1
ATOM 905 C C . LEU A 1 122 ? -6.624 -5.759 19.773 1.00 92.12 122 LEU A C 1
ATOM 907 O O . LEU A 1 122 ? -6.999 -4.674 19.332 1.00 92.12 122 LEU A O 1
ATOM 911 N N . ALA A 1 123 ? -5.326 -6.054 19.873 1.00 91.94 123 ALA A N 1
ATOM 912 C CA . ALA A 1 123 ? -4.286 -5.135 19.415 1.00 91.94 123 ALA A CA 1
ATOM 913 C C . ALA A 1 123 ? -4.321 -4.984 17.879 1.00 91.94 123 ALA A C 1
ATOM 915 O O . ALA A 1 123 ? -4.235 -5.977 17.154 1.00 91.94 123 ALA A O 1
ATOM 916 N N . GLY A 1 124 ? -4.406 -3.744 17.385 1.00 93.69 124 GLY A N 1
ATOM 917 C CA . GLY A 1 124 ? -4.509 -3.457 15.946 1.00 93.69 124 GLY A CA 1
ATOM 918 C C . GLY A 1 124 ? -3.250 -3.816 15.149 1.00 93.69 124 GLY A C 1
ATOM 919 O O . GLY A 1 124 ? -3.346 -4.415 14.082 1.00 93.69 124 GLY A O 1
ATOM 920 N N . TRP A 1 125 ? -2.057 -3.536 15.687 1.00 96.25 125 TRP A N 1
ATOM 921 C CA . TRP A 1 125 ? -0.780 -3.776 14.995 1.00 96.25 125 TRP A CA 1
ATOM 922 C C . TRP A 1 125 ? -0.550 -5.234 14.545 1.00 96.25 125 TRP A C 1
ATOM 924 O O . TRP A 1 125 ? -0.284 -5.452 13.362 1.00 96.25 125 TRP A O 1
ATOM 934 N N . PRO A 1 126 ? -0.693 -6.263 15.410 1.00 97.12 126 PRO A N 1
ATOM 935 C CA . PRO A 1 126 ? -0.537 -7.646 14.963 1.00 97.12 126 PRO A CA 1
ATOM 936 C C . PRO A 1 126 ? -1.627 -8.074 13.971 1.00 97.12 126 PRO A C 1
ATOM 938 O O . PRO A 1 126 ? -1.355 -8.887 13.092 1.00 97.12 126 PRO A O 1
ATOM 941 N N . ALA A 1 127 ? -2.842 -7.524 14.069 1.00 97.38 127 ALA A N 1
ATOM 942 C CA . ALA A 1 127 ? -3.904 -7.802 13.105 1.00 97.38 127 ALA A CA 1
ATOM 943 C C . ALA A 1 127 ? -3.612 -7.190 11.725 1.00 97.38 127 ALA A C 1
ATOM 945 O O . ALA A 1 127 ? -3.818 -7.860 10.714 1.00 97.38 127 ALA A O 1
ATOM 946 N N . PHE A 1 128 ? -3.061 -5.971 11.686 1.00 98.06 128 PHE A N 1
ATOM 947 C CA . PHE A 1 128 ? -2.559 -5.352 10.460 1.00 98.06 128 PHE A CA 1
ATOM 948 C C . PHE A 1 128 ? -1.488 -6.223 9.798 1.00 98.06 128 PHE A C 1
ATOM 950 O O . PHE A 1 128 ? -1.612 -6.555 8.622 1.00 98.06 128 PHE A O 1
ATOM 957 N N . GLY A 1 129 ? -0.476 -6.649 10.564 1.00 97.69 129 GLY A N 1
ATOM 958 C CA . GLY A 1 129 ? 0.595 -7.509 10.057 1.00 97.69 129 GLY A CA 1
ATOM 959 C C . GLY A 1 129 ? 0.076 -8.838 9.501 1.00 97.69 129 GLY A C 1
ATOM 960 O O . GLY A 1 129 ? 0.526 -9.278 8.445 1.00 97.69 129 GLY A O 1
ATOM 961 N N . LEU A 1 130 ? -0.919 -9.444 10.161 1.00 97.88 130 LEU A N 1
ATOM 962 C CA . LEU A 1 130 ? -1.544 -10.682 9.692 1.00 97.88 130 LEU A CA 1
ATOM 963 C C . LEU A 1 130 ? -2.282 -10.480 8.356 1.00 97.88 130 LEU A C 1
ATOM 965 O O . LEU A 1 130 ? -2.130 -11.291 7.445 1.00 97.88 130 LEU A O 1
ATOM 969 N N . GLY A 1 131 ? -3.052 -9.394 8.227 1.00 97.69 131 GLY A N 1
ATOM 970 C CA . GLY A 1 131 ? -3.753 -9.046 6.987 1.00 97.69 131 GLY A CA 1
ATOM 971 C C . GLY A 1 131 ? -2.811 -8.636 5.851 1.00 97.69 131 GLY A C 1
ATOM 972 O O . GLY A 1 131 ? -3.083 -8.955 4.701 1.00 97.69 131 GLY A O 1
ATOM 973 N N . LEU A 1 132 ? -1.675 -8.005 6.157 1.00 97.94 132 LEU A N 1
ATOM 974 C CA . LEU A 1 132 ? -0.660 -7.644 5.165 1.00 97.94 132 LEU A CA 1
ATOM 975 C C . LEU A 1 132 ? 0.089 -8.874 4.634 1.00 97.94 132 LEU A C 1
ATOM 977 O O . LEU A 1 132 ? 0.268 -9.012 3.427 1.00 97.94 132 LEU A O 1
ATOM 981 N N . ALA A 1 133 ? 0.512 -9.778 5.523 1.00 97.25 133 ALA A N 1
ATOM 982 C CA . ALA A 1 133 ? 1.290 -10.958 5.148 1.00 97.25 133 ALA A CA 1
ATOM 983 C C . ALA A 1 133 ? 0.447 -12.017 4.421 1.00 97.25 133 ALA A C 1
ATOM 985 O O . ALA A 1 133 ? 0.918 -12.610 3.453 1.00 97.25 133 ALA A O 1
ATOM 986 N N . PHE A 1 134 ? -0.795 -12.237 4.870 1.00 97.62 134 PHE A N 1
ATOM 987 C CA . PHE A 1 134 ? -1.670 -13.309 4.378 1.00 97.62 134 PHE A CA 1
ATOM 988 C C . PHE A 1 134 ? -2.891 -12.806 3.588 1.00 97.62 134 PHE A C 1
ATOM 990 O O . PHE A 1 134 ? -3.771 -13.604 3.255 1.00 97.62 134 PHE A O 1
ATOM 997 N N . ASN A 1 135 ? -2.973 -11.505 3.284 1.00 98.00 135 ASN A N 1
ATOM 998 C CA . ASN A 1 135 ? -4.084 -10.893 2.547 1.00 98.00 135 ASN A CA 1
ATOM 999 C C . ASN A 1 135 ? -5.455 -11.282 3.139 1.00 98.00 135 ASN A C 1
ATOM 1001 O O . ASN A 1 135 ? -5.706 -11.154 4.343 1.00 98.00 135 ASN A O 1
ATOM 1005 N N . PHE A 1 136 ? -6.339 -11.800 2.286 1.00 97.81 136 PHE A N 1
ATOM 1006 C CA . PHE A 1 136 ? -7.699 -12.194 2.617 1.00 97.81 136 PHE A CA 1
ATOM 1007 C C . PHE A 1 136 ? -7.754 -13.284 3.694 1.00 97.81 136 PHE A C 1
ATOM 1009 O O . PHE A 1 136 ? -8.612 -13.235 4.572 1.00 97.81 136 PHE A O 1
ATOM 1016 N N . VAL A 1 137 ? -6.806 -14.229 3.696 1.00 98.06 137 VAL A N 1
ATOM 1017 C CA . VAL A 1 137 ? -6.742 -15.282 4.724 1.00 98.06 137 VAL A CA 1
ATOM 1018 C C . VAL A 1 137 ? -6.474 -14.664 6.096 1.00 98.06 137 VAL A C 1
ATOM 1020 O O . VAL A 1 137 ? -7.144 -15.001 7.071 1.00 98.06 137 VAL A O 1
ATOM 1023 N N . GLY A 1 138 ? -5.552 -13.700 6.169 1.00 97.75 138 GLY A N 1
ATOM 1024 C CA . GLY A 1 138 ? -5.274 -12.959 7.400 1.00 97.75 138 GLY A CA 1
ATOM 1025 C C . GLY A 1 138 ? -6.498 -12.193 7.906 1.00 97.75 138 GLY A C 1
ATOM 1026 O O . GLY A 1 138 ? -6.830 -12.255 9.091 1.00 97.75 138 GLY A O 1
ATOM 1027 N N . LEU A 1 139 ? -7.224 -11.533 7.002 1.00 98.12 139 LEU A N 1
ATOM 1028 C CA . LEU A 1 139 ? -8.466 -10.839 7.336 1.00 98.12 139 LEU A CA 1
ATOM 1029 C C . LEU A 1 139 ? -9.519 -11.791 7.928 1.00 98.12 139 LEU A C 1
ATOM 1031 O O . LEU A 1 139 ? -10.074 -11.498 8.988 1.00 98.12 139 LEU A O 1
ATOM 1035 N N . VAL A 1 140 ? -9.760 -12.943 7.293 1.00 98.19 140 VAL A N 1
ATOM 1036 C CA . VAL A 1 140 ? -10.725 -13.947 7.775 1.00 98.19 140 VAL A CA 1
ATOM 1037 C C . VAL A 1 140 ? -10.323 -14.489 9.149 1.00 98.19 140 VAL A C 1
ATOM 1039 O O . VAL A 1 140 ? -11.172 -14.606 10.031 1.00 98.19 140 VAL A O 1
ATOM 1042 N N . LEU A 1 141 ? -9.032 -14.744 9.385 1.00 98.06 141 LEU A N 1
ATOM 1043 C CA . LEU A 1 141 ? -8.537 -15.196 10.691 1.00 98.06 141 LEU A CA 1
ATOM 1044 C C . LEU A 1 141 ? -8.806 -14.172 11.804 1.00 98.06 141 LEU A C 1
ATOM 1046 O O . LEU A 1 141 ? -9.195 -14.545 12.911 1.00 98.06 141 LEU A O 1
ATOM 1050 N N . VAL A 1 142 ? -8.643 -12.875 11.528 1.00 97.56 142 VAL A N 1
ATOM 1051 C CA . VAL A 1 142 ? -8.978 -11.809 12.488 1.00 97.56 142 VAL A CA 1
ATOM 1052 C C . VAL A 1 142 ? -10.498 -11.668 12.657 1.00 97.56 142 VAL A C 1
ATOM 1054 O O . VAL A 1 142 ? -10.997 -11.490 13.775 1.00 97.56 142 VAL A O 1
ATOM 1057 N N . ALA A 1 143 ? -11.261 -11.813 11.574 1.00 97.75 143 ALA A N 1
ATOM 1058 C CA . ALA A 1 143 ? -12.721 -11.788 11.598 1.00 97.75 143 ALA A CA 1
ATOM 1059 C C . ALA A 1 143 ? -13.330 -12.978 12.367 1.00 97.75 143 ALA A C 1
ATOM 1061 O O . ALA A 1 143 ? -14.360 -12.805 13.015 1.00 97.75 143 ALA A O 1
ATOM 1062 N N . ALA A 1 144 ? -12.675 -14.138 12.398 1.00 97.75 144 ALA A N 1
ATOM 1063 C CA . ALA A 1 144 ? -13.130 -15.313 13.144 1.00 97.75 144 ALA A CA 1
ATOM 1064 C C . ALA A 1 144 ? -12.804 -15.260 14.649 1.00 97.75 144 ALA A C 1
ATOM 1066 O O . ALA A 1 144 ? -13.433 -15.954 15.447 1.00 97.75 144 ALA A O 1
ATOM 1067 N N . ARG A 1 145 ? -11.834 -14.438 15.075 1.00 96.38 145 ARG A N 1
ATOM 1068 C CA . ARG A 1 145 ? -11.475 -14.326 16.499 1.00 96.38 145 ARG A CA 1
ATOM 1069 C C . ARG A 1 145 ? -12.615 -13.720 17.318 1.00 96.38 145 ARG A C 1
ATOM 1071 O O . ARG A 1 145 ? -13.172 -12.690 16.937 1.00 96.38 145 ARG A O 1
ATOM 1078 N N . GLN A 1 146 ? -12.922 -14.333 18.460 1.00 95.19 146 GLN A N 1
ATOM 1079 C CA . GLN A 1 146 ? -13.871 -13.786 19.429 1.00 95.19 146 GLN A CA 1
ATOM 1080 C C . GLN A 1 146 ? -13.290 -12.529 20.087 1.00 95.19 146 GLN A C 1
ATOM 1082 O O . GLN A 1 146 ? -12.087 -12.455 20.357 1.00 95.19 146 GLN A O 1
ATOM 1087 N N . GLY A 1 147 ? -14.144 -11.529 20.307 1.00 88.81 147 GLY A N 1
ATOM 1088 C CA . GLY A 1 147 ? -13.744 -10.301 20.984 1.00 88.81 147 GLY A CA 1
ATOM 1089 C C . GLY A 1 147 ? -13.389 -10.556 22.444 1.00 88.81 147 GLY A C 1
ATOM 1090 O O . GLY A 1 147 ? -13.946 -11.447 23.085 1.00 88.81 147 GLY A O 1
ATOM 1091 N N . ARG A 1 148 ? -12.452 -9.769 22.972 1.00 85.00 148 ARG A N 1
ATOM 1092 C CA . ARG A 1 148 ? -12.176 -9.714 24.409 1.00 85.00 148 ARG A CA 1
ATOM 1093 C C . ARG A 1 148 ? -12.830 -8.454 24.954 1.00 85.00 148 ARG A C 1
ATOM 1095 O O . ARG A 1 148 ? -12.721 -7.396 24.339 1.00 85.00 148 ARG A O 1
ATOM 1102 N N . ALA A 1 149 ? -13.496 -8.560 26.103 1.00 77.00 149 ALA A N 1
ATOM 1103 C CA . ALA A 1 149 ? -13.933 -7.376 26.832 1.00 77.00 149 ALA A CA 1
ATOM 1104 C C . ALA A 1 149 ? -12.689 -6.523 27.100 1.00 77.00 149 ALA A C 1
ATOM 1106 O O . ALA A 1 149 ? -11.773 -6.989 27.778 1.00 77.00 149 ALA A O 1
ATOM 1107 N N . MET A 1 150 ? -12.607 -5.329 26.506 1.00 66.31 150 MET A N 1
ATOM 1108 C CA . MET A 1 150 ? -11.463 -4.457 26.746 1.00 66.31 150 MET A CA 1
ATOM 1109 C C . MET A 1 150 ? -11.499 -4.019 28.205 1.00 66.31 150 MET A C 1
ATOM 1111 O O . MET A 1 150 ? -12.447 -3.331 28.595 1.00 66.31 150 MET A O 1
ATOM 1115 N N . PRO A 1 151 ? -10.493 -4.371 29.022 1.00 61.59 151 PRO A N 1
ATOM 1116 C CA . PRO A 1 151 ? -10.330 -3.678 30.279 1.00 61.59 151 PRO A CA 1
ATOM 1117 C C . PRO A 1 151 ? -9.972 -2.234 29.907 1.00 61.59 151 PRO A C 1
ATOM 1119 O O . PRO A 1 151 ? -9.003 -1.993 29.187 1.00 61.59 151 PRO A O 1
ATOM 1122 N N . PHE A 1 152 ? -10.801 -1.273 30.319 1.00 57.47 152 PHE A N 1
ATOM 1123 C CA . PHE A 1 152 ? -10.537 0.158 30.164 1.00 57.47 152 PHE A CA 1
ATOM 1124 C C . PHE A 1 152 ? -9.308 0.529 31.010 1.00 57.47 152 PHE A C 1
ATOM 1126 O O . PHE A 1 152 ? -9.423 1.086 32.093 1.00 57.47 152 PHE A O 1
ATOM 1133 N N . THR A 1 153 ? -8.108 0.173 30.557 1.00 50.09 153 THR A N 1
ATOM 1134 C CA . THR A 1 153 ? -6.852 0.512 31.228 1.00 50.09 153 THR A CA 1
ATOM 1135 C C . THR A 1 153 ? -6.163 1.581 30.403 1.00 50.09 153 THR A C 1
ATOM 1137 O O . THR A 1 153 ? -5.285 1.301 29.589 1.00 50.09 153 THR A O 1
ATOM 1140 N N . SER A 1 154 ? -6.587 2.830 30.554 1.00 51.94 154 SER A N 1
ATOM 1141 C CA . SER A 1 154 ? -5.913 3.941 29.893 1.00 51.94 154 SER A CA 1
ATOM 1142 C C . SER A 1 154 ? -4.759 4.451 30.759 1.00 51.94 154 SER A C 1
ATOM 1144 O O . SER A 1 154 ? -4.948 5.322 31.604 1.00 51.94 154 SER A O 1
ATOM 1146 N N . LYS A 1 155 ? -3.533 4.001 30.475 1.00 47.50 155 LYS A N 1
ATOM 1147 C CA . LYS A 1 155 ? -2.421 4.957 30.373 1.00 47.50 155 LYS A CA 1
ATOM 1148 C C . LYS A 1 155 ? -2.369 5.396 28.908 1.00 47.50 155 LYS A C 1
ATOM 1150 O O . LYS A 1 155 ? -1.745 4.735 28.089 1.00 47.50 155 LYS A O 1
ATOM 1155 N N . GLY A 1 156 ? -3.099 6.468 28.586 1.00 57.81 156 GLY A N 1
ATOM 1156 C CA . GLY A 1 156 ? -2.965 7.179 27.307 1.00 57.81 156 GLY A CA 1
ATOM 1157 C C . GLY A 1 156 ? -3.890 6.774 26.151 1.00 57.81 156 GLY A C 1
ATOM 1158 O O . GLY A 1 156 ? -3.512 7.001 25.006 1.00 57.81 156 GLY A O 1
ATOM 1159 N N . LEU A 1 157 ? -5.084 6.208 26.390 1.00 55.66 157 LEU A N 1
ATOM 1160 C CA . LEU A 1 157 ? -6.003 5.913 25.279 1.00 55.66 157 LEU A CA 1
ATOM 1161 C C . LEU A 1 157 ? -6.691 7.171 24.731 1.00 55.66 157 LEU A C 1
ATOM 1163 O O . LEU A 1 157 ? -7.546 7.781 25.372 1.00 55.66 157 LEU A O 1
ATOM 1167 N N . THR A 1 158 ? -6.357 7.452 23.475 1.00 52.19 158 THR A N 1
ATOM 1168 C CA . THR A 1 158 ? -7.173 8.096 22.449 1.00 52.19 158 THR A CA 1
ATOM 1169 C C . THR A 1 158 ? -8.562 7.458 22.412 1.00 52.19 158 THR A C 1
ATOM 1171 O O . THR A 1 158 ? -8.774 6.381 21.854 1.00 52.19 158 THR A O 1
ATOM 1174 N N . LYS A 1 159 ? -9.524 8.133 23.040 1.00 60.78 159 LYS A N 1
ATOM 1175 C CA . LYS A 1 159 ? -10.953 7.849 22.911 1.00 60.78 159 LYS A CA 1
ATOM 1176 C C . LYS A 1 159 ? -11.316 7.883 21.428 1.00 60.78 159 LYS A C 1
ATOM 1178 O O . LYS A 1 159 ? -11.203 8.930 20.798 1.00 60.78 159 LYS A O 1
ATOM 1183 N N . ILE A 1 160 ? -11.759 6.757 20.869 1.00 58.81 160 ILE A N 1
ATOM 1184 C CA . ILE A 1 160 ? -12.514 6.788 19.614 1.00 58.81 160 ILE A CA 1
ATOM 1185 C C . ILE A 1 160 ? -13.815 7.517 19.971 1.00 58.81 160 ILE A C 1
ATOM 1187 O O . ILE A 1 160 ? -14.538 7.021 20.841 1.00 58.81 160 ILE A O 1
ATOM 1191 N N . PRO A 1 161 ? -14.094 8.708 19.412 1.00 56.50 161 PRO A N 1
ATOM 1192 C CA . PRO A 1 161 ? -15.284 9.470 19.756 1.00 56.50 161 PRO A CA 1
ATOM 1193 C C . PRO A 1 161 ? -16.510 8.690 19.281 1.00 56.50 161 PRO A C 1
ATOM 1195 O O . PRO A 1 161 ? -16.918 8.768 18.130 1.00 56.50 161 PRO A O 1
ATOM 1198 N N . SER A 1 162 ? -17.082 7.886 20.171 1.00 64.25 162 SER A N 1
ATOM 1199 C CA . SER A 1 162 ? -18.408 7.324 19.979 1.00 64.25 162 SER A CA 1
ATOM 1200 C C . SER A 1 162 ? -19.399 8.361 20.487 1.00 64.25 162 SER A C 1
ATOM 1202 O O . SER A 1 162 ? -19.650 8.468 21.687 1.00 64.25 162 SER A O 1
ATOM 1204 N N . THR A 1 163 ? -19.921 9.168 19.569 1.00 69.38 163 THR A N 1
ATOM 1205 C CA . THR A 1 163 ? -21.136 9.949 19.798 1.00 69.38 163 THR A CA 1
ATOM 1206 C C . THR A 1 163 ? -22.298 8.970 19.842 1.00 69.38 163 THR A C 1
ATOM 1208 O O . THR A 1 163 ? -22.771 8.504 18.807 1.00 69.38 163 THR A O 1
ATOM 1211 N N . ARG A 1 164 ? -22.705 8.581 21.048 1.00 81.62 164 ARG A N 1
ATOM 1212 C CA . ARG A 1 164 ? -23.973 7.879 21.245 1.00 81.62 164 ARG A CA 1
ATOM 1213 C C . ARG A 1 164 ? -25.119 8.874 21.078 1.00 81.62 164 ARG A C 1
ATOM 1215 O O . ARG A 1 164 ? -24.938 10.057 21.361 1.00 81.62 164 ARG A O 1
ATOM 1222 N N . GLU A 1 165 ? -26.268 8.381 20.630 1.00 89.06 165 GLU A N 1
ATOM 1223 C CA . GLU A 1 165 ? -27.474 9.196 20.500 1.00 89.06 165 GLU A CA 1
ATOM 1224 C C . GLU A 1 165 ? -27.874 9.812 21.846 1.00 89.06 165 GLU A C 1
ATOM 1226 O O . GLU A 1 165 ? -27.677 9.227 22.919 1.00 89.06 165 GLU A O 1
ATOM 1231 N N . GLU A 1 166 ? -28.394 11.033 21.774 1.00 93.38 166 GLU A N 1
ATOM 1232 C CA . GLU A 1 166 ? -28.893 11.767 22.929 1.00 93.38 166 GLU A CA 1
ATOM 1233 C C . GLU A 1 166 ? -30.165 11.106 23.466 1.00 93.38 166 GLU A C 1
ATOM 1235 O O . GLU A 1 166 ? -30.993 10.600 22.711 1.00 93.38 166 GLU A O 1
ATOM 1240 N N . ILE A 1 167 ? -30.341 11.138 24.787 1.00 95.50 167 ILE A N 1
ATOM 1241 C CA . ILE A 1 167 ? -31.557 10.654 25.442 1.00 95.50 167 ILE A CA 1
ATOM 1242 C C . ILE A 1 167 ? -32.429 11.837 25.861 1.00 95.50 167 ILE A C 1
ATOM 1244 O O . ILE A 1 167 ? -31.985 12.731 26.585 1.00 95.50 167 ILE A O 1
ATOM 1248 N N . SER A 1 168 ? -33.688 11.851 25.432 1.00 96.94 168 SER A N 1
ATOM 1249 C CA . SER A 1 168 ? -34.644 12.879 25.853 1.00 96.94 168 SER A CA 1
ATOM 1250 C C . SER A 1 168 ? -35.121 12.624 27.283 1.00 96.94 168 SER A C 1
ATOM 1252 O O . SER A 1 168 ? -35.464 11.503 27.659 1.00 96.94 168 SER A O 1
ATOM 1254 N N . CYS A 1 169 ? -35.159 13.674 28.101 1.00 97.25 169 CYS A N 1
ATOM 1255 C CA . CYS A 1 169 ? -35.676 13.590 29.461 1.00 97.25 169 CYS A CA 1
ATOM 1256 C C . CYS A 1 169 ? -37.191 13.312 29.445 1.00 97.25 169 CYS A C 1
ATOM 1258 O O . CYS A 1 169 ? -37.925 14.071 28.810 1.00 97.25 169 CYS A O 1
ATOM 1260 N N . PRO A 1 170 ? -37.699 12.316 30.196 1.00 96.75 170 PR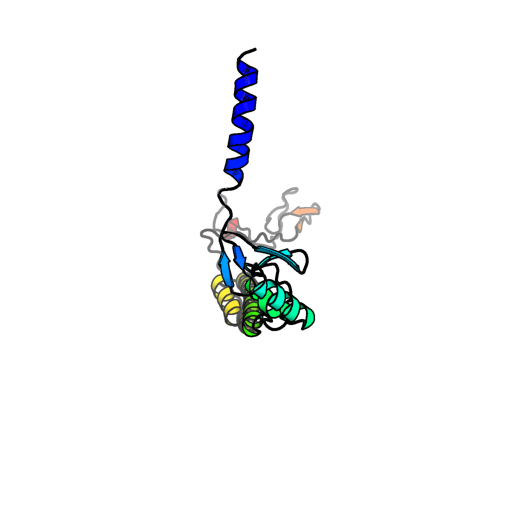O A N 1
ATOM 1261 C CA . PRO A 1 170 ? -39.130 12.011 30.224 1.00 96.75 170 PRO A CA 1
ATOM 1262 C C . PRO A 1 170 ? -39.975 13.108 30.892 1.00 96.75 170 PRO A C 1
ATOM 1264 O O . PRO A 1 170 ? -41.180 13.154 30.682 1.00 96.75 170 PRO A O 1
ATOM 1267 N N . ALA A 1 171 ? -39.364 13.986 31.695 1.00 97.69 171 ALA A N 1
ATOM 1268 C CA . ALA A 1 171 ? -40.079 15.047 32.403 1.00 97.69 171 ALA A CA 1
ATOM 1269 C C . ALA A 1 171 ? -40.187 16.353 31.598 1.00 97.69 171 ALA A C 1
ATOM 1271 O O . ALA A 1 171 ? -41.220 17.010 31.648 1.00 97.69 171 ALA A O 1
ATOM 1272 N N . CYS A 1 172 ? -39.131 16.752 30.881 1.00 97.12 172 CYS A N 1
ATOM 1273 C CA . CYS A 1 172 ? -39.080 18.050 30.189 1.00 97.12 172 CYS A CA 1
ATOM 1274 C C . CYS A 1 172 ? -38.726 17.974 28.696 1.00 97.12 172 CYS A C 1
ATOM 1276 O O . CYS A 1 172 ? -38.674 19.007 28.037 1.00 97.12 172 CYS A O 1
ATOM 1278 N N . GLY A 1 173 ? -38.427 16.788 28.159 1.00 97.38 173 GLY A N 1
ATOM 1279 C CA . GLY A 1 173 ? -38.050 16.591 26.756 1.00 97.38 173 GLY A CA 1
ATOM 1280 C C . GLY A 1 173 ? -36.620 17.007 26.384 1.00 97.38 173 GLY A C 1
ATOM 1281 O O . GLY A 1 173 ? -36.198 16.747 25.263 1.00 97.38 173 GLY A O 1
ATOM 1282 N N . HIS A 1 174 ? -35.846 17.611 27.293 1.00 97.50 174 HIS A N 1
ATOM 1283 C CA . HIS A 1 174 ? -34.483 18.068 26.995 1.00 97.50 174 HIS A CA 1
ATOM 1284 C C . HIS A 1 174 ? -33.549 16.901 26.637 1.00 97.50 174 HIS A C 1
ATOM 1286 O O . HIS A 1 174 ? -33.554 15.879 27.329 1.00 97.50 174 HIS A O 1
ATOM 1292 N N . SER A 1 175 ? -32.725 17.062 25.601 1.00 97.00 175 SER A N 1
ATOM 1293 C CA . SER A 1 175 ? -31.682 16.103 25.229 1.00 97.00 175 SER A CA 1
ATOM 1294 C C . SER A 1 175 ? -30.560 16.066 26.262 1.00 97.00 175 SER A C 1
ATOM 1296 O O . SER A 1 175 ? -30.020 17.098 26.648 1.00 97.00 175 SER A O 1
ATOM 1298 N N . ASN A 1 176 ? -30.183 14.872 26.708 1.00 96.00 176 ASN A N 1
ATOM 1299 C CA . ASN A 1 176 ? -29.077 14.666 27.636 1.00 96.00 176 ASN A CA 1
ATOM 1300 C C . ASN A 1 176 ? -28.088 13.644 27.076 1.00 96.00 176 ASN A C 1
ATOM 1302 O O . ASN A 1 176 ? -28.434 12.769 26.282 1.00 96.00 176 ASN A O 1
ATOM 1306 N N . HIS A 1 177 ? -26.845 13.725 27.549 1.00 93.56 177 HIS A N 1
ATOM 1307 C CA . HIS A 1 177 ? -25.836 12.714 27.257 1.00 93.56 177 HIS A CA 1
ATOM 1308 C C . HIS A 1 177 ? -26.281 11.347 27.827 1.00 93.56 177 HIS A C 1
ATOM 1310 O O . HIS A 1 177 ? -26.770 11.297 28.956 1.00 93.56 177 HIS A O 1
ATOM 1316 N N . PRO A 1 178 ? -26.065 10.214 27.136 1.00 93.56 178 PRO A N 1
ATOM 1317 C CA . PRO A 1 178 ? -26.525 8.889 27.585 1.00 93.56 178 PRO A CA 1
ATOM 1318 C C . PRO A 1 178 ? -25.857 8.371 28.868 1.00 93.56 178 PRO A C 1
ATOM 1320 O O . PRO A 1 178 ? -26.263 7.346 29.420 1.00 93.56 178 PRO A O 1
ATOM 1323 N N . SER A 1 179 ? -24.817 9.053 29.351 1.00 92.81 179 SER A N 1
ATOM 1324 C CA . SER A 1 179 ? -24.199 8.801 30.661 1.00 92.81 179 SER A CA 1
ATOM 1325 C C . SER A 1 179 ? -24.682 9.753 31.764 1.00 92.81 179 SER A C 1
ATOM 1327 O O . SER A 1 179 ? -24.089 9.768 32.842 1.00 92.81 179 SER A O 1
ATOM 1329 N N . ALA A 1 180 ? -25.667 10.613 31.490 1.00 93.62 180 ALA A N 1
ATOM 1330 C CA . ALA A 1 180 ? -26.198 11.552 32.468 1.00 93.62 180 ALA A CA 1
ATOM 1331 C C . ALA A 1 180 ? -27.095 10.821 33.476 1.00 93.62 180 ALA A C 1
ATOM 1333 O O . ALA A 1 180 ? -28.013 10.100 33.102 1.00 93.62 180 ALA A O 1
ATOM 1334 N N . GLU A 1 181 ? -26.835 11.034 34.764 1.00 95.44 181 GLU A N 1
ATOM 1335 C CA . GLU A 1 181 ? -27.654 10.493 35.862 1.00 95.44 181 GLU A CA 1
ATOM 1336 C C . GLU A 1 181 ? -28.803 11.438 36.242 1.00 95.44 181 GLU A C 1
ATOM 1338 O O . GLU A 1 181 ? -29.743 11.053 36.935 1.00 95.44 181 GLU A O 1
ATOM 1343 N N . ARG A 1 182 ? -28.731 12.697 35.801 1.00 96.19 182 ARG A N 1
ATOM 1344 C CA . ARG A 1 182 ? -29.741 13.732 36.023 1.00 96.19 182 ARG A CA 1
ATOM 1345 C C . ARG A 1 182 ? -29.865 14.602 34.786 1.00 96.19 182 ARG A C 1
ATOM 1347 O O . ARG A 1 182 ? -28.874 14.824 34.091 1.00 96.19 182 ARG A O 1
ATOM 1354 N N . CYS A 1 183 ? -31.066 15.108 34.541 1.00 96.88 183 CYS A N 1
ATOM 1355 C CA . CYS A 1 183 ? -31.289 16.056 33.464 1.00 96.88 183 CYS A CA 1
ATOM 1356 C C . CYS A 1 183 ? -30.578 17.386 33.751 1.00 96.88 183 CYS A C 1
ATOM 1358 O O . CYS A 1 183 ? -30.742 17.949 34.832 1.00 96.88 183 CYS A O 1
ATOM 1360 N N . SER A 1 184 ? -29.840 17.915 32.774 1.00 96.56 184 SER A N 1
ATOM 1361 C CA . SER A 1 184 ? -29.176 19.225 32.861 1.00 96.56 184 SER A CA 1
ATOM 1362 C C . SER A 1 184 ? -30.147 20.402 33.015 1.00 96.56 184 SER A C 1
ATOM 1364 O O . SER A 1 184 ? -29.750 21.439 33.535 1.00 96.56 184 SER A O 1
ATOM 1366 N N . ALA A 1 185 ? -31.405 20.249 32.584 1.00 97.44 185 ALA A N 1
ATOM 1367 C CA . ALA A 1 185 ? -32.422 21.298 32.636 1.00 97.44 185 ALA A CA 1
ATOM 1368 C C . ALA A 1 185 ? -33.313 21.211 33.888 1.00 97.44 185 ALA A C 1
ATOM 1370 O O . ALA A 1 185 ? -33.390 22.160 34.659 1.00 97.44 185 ALA A O 1
ATOM 1371 N N . CYS A 1 186 ? -33.994 20.079 34.109 1.00 97.31 186 CYS A N 1
ATOM 1372 C CA . CYS A 1 186 ? -34.975 19.939 35.198 1.00 97.31 186 CYS A CA 1
ATOM 1373 C C . CYS A 1 186 ? -34.467 19.147 36.413 1.00 97.31 186 CYS A C 1
ATOM 1375 O O . CYS A 1 186 ? -35.210 18.957 37.372 1.00 97.31 186 CYS A O 1
ATOM 1377 N N . SER A 1 187 ? -33.224 18.651 36.388 1.00 97.25 187 SER A N 1
ATOM 1378 C CA . SER A 1 187 ? -32.619 17.829 37.452 1.00 97.25 187 SER A CA 1
ATOM 1379 C C . SER A 1 187 ? -33.313 16.493 37.767 1.00 97.25 187 SER A C 1
ATOM 1381 O O . SER A 1 187 ? -32.856 15.779 38.661 1.00 97.25 187 SER A O 1
ATOM 1383 N N . THR A 1 188 ? -34.360 16.100 37.028 1.00 97.62 188 THR A N 1
ATOM 1384 C CA . THR A 1 188 ? -34.992 14.777 37.157 1.00 97.62 188 THR A CA 1
ATOM 1385 C C . THR A 1 188 ? -33.953 13.672 36.974 1.00 97.62 188 THR A C 1
ATOM 1387 O O . THR A 1 188 ? -33.116 13.745 36.071 1.00 97.62 188 THR A O 1
ATOM 1390 N N . ALA A 1 189 ? -34.004 12.653 37.835 1.00 97.19 189 ALA A N 1
ATOM 1391 C CA . ALA A 1 189 ? -33.131 11.490 37.733 1.00 97.19 189 ALA A CA 1
ATOM 1392 C C . ALA A 1 189 ? -33.360 10.764 36.398 1.00 97.19 189 ALA A C 1
ATOM 1394 O O . ALA A 1 189 ? -34.497 10.509 36.005 1.00 97.19 189 ALA A O 1
ATOM 1395 N N . LEU A 1 190 ? -32.270 10.444 35.706 1.00 96.31 190 LEU A N 1
ATOM 1396 C CA . LEU A 1 190 ? -32.271 9.699 34.452 1.00 96.31 190 LEU A CA 1
ATOM 1397 C C . LEU A 1 190 ? -31.635 8.331 34.683 1.00 96.31 190 LEU A C 1
ATOM 1399 O O . LEU A 1 190 ? -30.725 8.190 35.500 1.00 96.31 190 LEU A O 1
ATOM 1403 N N . GLN A 1 191 ? -32.097 7.323 33.945 1.00 95.50 191 GLN A N 1
ATOM 1404 C CA . GLN A 1 191 ? -31.463 6.010 33.934 1.00 95.50 191 GLN A CA 1
ATOM 1405 C C . GLN A 1 191 ? -30.353 6.014 32.869 1.00 95.50 191 GLN A C 1
ATOM 1407 O O . GLN A 1 191 ? -30.662 6.050 31.676 1.00 95.50 191 GLN A O 1
ATOM 1412 N N . PRO A 1 192 ? -29.064 6.014 33.258 1.00 91.94 192 PRO A N 1
ATOM 1413 C CA . PRO A 1 192 ? -27.975 6.095 32.295 1.00 91.94 192 PRO A CA 1
ATOM 1414 C C . PRO A 1 192 ? -27.908 4.806 31.469 1.00 91.94 192 PRO A C 1
ATOM 1416 O O . PRO A 1 192 ? -27.837 3.706 32.015 1.00 91.94 192 PRO A O 1
ATOM 1419 N N . GLN A 1 193 ? -27.875 4.940 30.144 1.00 91.94 193 GLN A N 1
ATOM 1420 C CA . GLN A 1 193 ? -27.683 3.810 29.223 1.00 91.94 193 GLN A CA 1
ATOM 1421 C C . GLN A 1 193 ? -26.204 3.420 29.080 1.00 91.94 193 GLN A C 1
ATOM 1423 O O . GLN A 1 193 ? -25.856 2.409 28.468 1.00 91.94 193 GLN A O 1
ATOM 1428 N N . SER A 1 194 ? -25.305 4.251 29.608 1.00 87.19 194 SER A N 1
ATOM 1429 C CA . SER A 1 194 ? -23.866 4.032 29.558 1.00 87.19 194 SER A CA 1
ATOM 1430 C C . SER A 1 194 ? -23.208 4.453 30.871 1.00 87.19 194 SER A C 1
ATOM 1432 O O . SER A 1 194 ? -23.589 5.485 31.429 1.00 87.19 194 SER A O 1
ATOM 1434 N N . PRO A 1 195 ? -22.225 3.695 31.384 1.00 83.88 195 PRO A N 1
ATOM 1435 C CA . PRO A 1 195 ? -21.442 4.143 32.526 1.00 83.88 195 PRO A CA 1
ATOM 1436 C C . PRO A 1 195 ? -20.670 5.413 32.151 1.00 83.88 195 PRO A C 1
ATOM 1438 O O . PRO A 1 195 ? -20.128 5.518 31.050 1.00 83.88 195 PRO A O 1
ATOM 1441 N N . SER A 1 196 ? -20.612 6.385 33.063 1.00 84.00 196 SER A N 1
ATOM 1442 C CA . SER A 1 196 ? -19.807 7.585 32.843 1.00 84.00 196 SER A CA 1
ATOM 1443 C C . SER A 1 196 ? -18.318 7.234 32.811 1.00 84.00 196 SER A C 1
ATOM 1445 O O . SER A 1 196 ? -17.842 6.399 33.582 1.00 84.00 196 SER A O 1
ATOM 1447 N N . GLU A 1 197 ? -17.562 7.889 31.930 1.00 74.94 197 GLU A N 1
ATOM 1448 C CA . GLU A 1 197 ? -16.110 7.674 31.810 1.00 74.94 197 GLU A CA 1
ATOM 1449 C C . GLU A 1 197 ? -15.384 7.970 33.123 1.00 74.94 197 GLU A C 1
ATOM 1451 O O . GLU A 1 197 ? -14.457 7.262 33.498 1.00 74.94 197 GLU A O 1
ATOM 1456 N N . VAL A 1 198 ? -15.875 8.961 33.868 1.00 76.44 198 VAL A N 1
ATOM 1457 C CA . VAL A 1 198 ? -15.402 9.314 35.212 1.00 76.44 198 VAL A CA 1
ATOM 1458 C C . VAL A 1 198 ? -15.535 8.127 36.174 1.00 76.44 198 VAL A C 1
ATOM 1460 O O . VAL A 1 198 ? -14.587 7.798 36.885 1.00 76.44 198 VAL A O 1
ATOM 1463 N N . ARG A 1 199 ? -16.677 7.425 36.142 1.00 77.88 199 ARG A N 1
ATOM 1464 C CA . ARG A 1 199 ? -16.911 6.227 36.959 1.00 77.88 199 ARG A CA 1
ATOM 1465 C C . ARG A 1 199 ? -16.034 5.055 36.513 1.00 77.88 199 ARG A C 1
ATOM 1467 O O . ARG A 1 199 ? -15.514 4.348 37.369 1.00 77.88 199 ARG A O 1
ATOM 1474 N N . LEU A 1 200 ? -15.835 4.870 35.204 1.00 74.25 200 LEU A N 1
ATOM 1475 C CA . LEU A 1 200 ? -14.935 3.838 34.664 1.00 74.25 200 LEU A CA 1
ATOM 1476 C C . LEU A 1 200 ? -13.466 4.089 35.027 1.00 74.25 200 LEU A C 1
ATOM 1478 O O . LEU A 1 200 ? -12.737 3.141 35.298 1.00 74.25 200 LEU A O 1
ATOM 1482 N N . ALA A 1 201 ? -13.042 5.352 35.079 1.00 71.44 201 ALA A N 1
ATOM 1483 C CA . ALA A 1 201 ? -11.697 5.744 35.490 1.00 71.44 201 ALA A CA 1
ATOM 1484 C C . ALA A 1 201 ? -11.464 5.631 37.009 1.00 71.44 201 ALA A C 1
ATOM 1486 O O . ALA A 1 201 ? -10.358 5.893 37.477 1.00 71.44 201 ALA A O 1
ATOM 1487 N N . GLY A 1 202 ? -12.490 5.281 37.795 1.00 77.12 202 GLY A N 1
ATOM 1488 C CA . GLY A 1 202 ? -12.403 5.227 39.256 1.00 77.12 202 GLY A CA 1
ATOM 1489 C C . GLY A 1 202 ? -12.226 6.596 39.921 1.00 77.12 202 GLY A C 1
ATOM 1490 O O . GLY A 1 202 ? -11.966 6.661 41.121 1.00 77.12 202 GLY A O 1
ATOM 1491 N N . LEU A 1 203 ? -12.384 7.691 39.173 1.00 76.56 203 LEU A N 1
ATOM 1492 C CA . LEU A 1 203 ? -12.300 9.047 39.699 1.00 76.56 203 LEU A CA 1
ATOM 1493 C C . LEU A 1 203 ? -13.650 9.382 40.342 1.00 76.56 203 LEU A C 1
ATOM 1495 O O . LEU A 1 203 ? -14.649 9.572 39.651 1.00 76.56 203 LEU A O 1
ATOM 1499 N N . ARG A 1 204 ? -13.724 9.418 41.676 1.00 72.50 204 ARG A N 1
ATOM 1500 C CA . ARG A 1 204 ? -14.911 9.963 42.353 1.00 72.50 204 ARG A CA 1
ATOM 1501 C C . ARG A 1 204 ? -14.895 11.482 42.202 1.00 72.50 204 ARG A C 1
ATOM 1503 O O . ARG A 1 204 ? -13.847 12.098 42.359 1.00 72.50 204 ARG A O 1
ATOM 1510 N N . ARG A 1 205 ? -16.053 12.088 41.921 1.00 62.56 205 ARG A N 1
ATOM 1511 C CA . ARG A 1 205 ? -16.223 13.518 42.195 1.00 62.56 205 ARG A CA 1
ATOM 1512 C C . ARG A 1 205 ? -16.183 13.668 43.712 1.00 62.56 205 ARG A C 1
ATOM 1514 O O . ARG A 1 205 ? -17.042 13.106 44.388 1.00 62.56 205 ARG A O 1
ATOM 1521 N N . GLU A 1 206 ? -15.163 14.344 44.224 1.00 61.72 206 GLU A N 1
ATOM 1522 C CA . GLU A 1 206 ? -15.243 14.924 45.562 1.00 61.72 206 GLU A CA 1
ATOM 1523 C C . GLU A 1 206 ? -16.441 15.884 45.543 1.00 61.72 206 GLU A C 1
ATOM 1525 O O . GLU A 1 206 ? -16.594 16.665 44.597 1.00 61.72 206 GLU A O 1
ATOM 1530 N N . ALA A 1 207 ? -17.369 15.658 46.472 1.00 60.50 207 ALA A N 1
ATOM 1531 C CA . ALA A 1 207 ? -18.674 16.311 46.526 1.00 60.50 207 ALA A CA 1
ATOM 1532 C C . ALA A 1 207 ? -18.586 17.678 47.203 1.00 60.50 207 ALA A C 1
ATOM 1534 O O . ALA A 1 207 ? -17.772 17.803 48.146 1.00 60.50 207 ALA A O 1
#

Sequence (207 aa):
MKKLLIAALLLPALARAADVLEKPQECLVCGVLHTSAVSTAEYKGRKLYLCSGTCLEKYRTLERAGALDSITAKIEPRAALFQEDSNPKRQLASGYFLAGLYVLAGLGCGGLASYLAIQKGLAGWPAFGLGLAFNFVGLVLVAARQGRAMPFTSKGLTKIPSTREEISCPACGHSNHPSAERCSACSTALQPQSPSEVRLAGLRREA

Secondary structure (DSSP, 8-state):
-HHHHHHHHHHHHHHHHTTTT-PPEEPTTT--EESS-SEEEEETTEEEEESSHHHHHHHHHHHHTT-HHHHHTTTS--BTTB---S-TT----HHHHHHHHHHHHHHHHHHHHHHHHHHTTS-HHHHHHHHHHHHHHHHHHHHHSPPP------SS-------PPPEEPTTT--EE-TT-SB-TTT--B---SS--HHHHTT-----

Foldseek 3Di:
DVVVVVVVVVVVVVVVVVLPCQPFAQALQPRDTHSDAPDWDADPNDIGGHNDPVSVVVCVVCVVVVNSLVSVVVVPPPDPVDDPPSDVPCDPPVVVVVVVVLQVLLQVQLVLQLVLCVVLQHHSVVLSVQCNVVRPVSSVVSVPDHGDDHLPDDPPDDDPPDPDAFDADPPPRDTDRLCDQADPPPRHGDDRPDHDVCVSVVNDPPD